Protein AF-A0A9E2R0W0-F1 (afdb_monomer)

Mean predicted aligned error: 11.31 Å

Structure (mmCIF, N/CA/C/O backbone):
data_AF-A0A9E2R0W0-F1
#
_entry.id   AF-A0A9E2R0W0-F1
#
loop_
_atom_site.group_PDB
_atom_site.id
_atom_site.type_symbol
_atom_site.label_atom_id
_atom_site.label_alt_id
_atom_site.label_comp_id
_atom_site.label_asym_id
_atom_site.label_entity_id
_atom_site.label_seq_id
_atom_site.pdbx_PDB_ins_code
_atom_site.Cartn_x
_atom_site.Cartn_y
_atom_site.Cartn_z
_atom_site.occupancy
_atom_site.B_iso_or_equiv
_atom_site.auth_seq_id
_atom_site.auth_comp_id
_atom_site.auth_asym_id
_atom_site.auth_atom_id
_atom_site.pdbx_PDB_model_num
ATOM 1 N N . MET A 1 1 ? 21.065 -6.157 -29.308 1.00 47.78 1 MET A N 1
ATOM 2 C CA . MET A 1 1 ? 19.873 -5.948 -28.459 1.00 47.78 1 MET A CA 1
ATOM 3 C C . MET A 1 1 ? 20.253 -4.924 -27.395 1.00 47.78 1 MET A C 1
ATOM 5 O O . MET A 1 1 ? 21.066 -5.242 -26.538 1.00 47.78 1 MET A O 1
ATOM 9 N N . SER A 1 2 ? 19.808 -3.672 -27.525 1.00 53.72 2 SER A N 1
ATOM 10 C CA . SER A 1 2 ? 20.104 -2.623 -26.535 1.00 53.72 2 SER A CA 1
ATOM 11 C C . SER A 1 2 ? 18.995 -2.603 -25.477 1.00 53.72 2 SER A C 1
ATOM 13 O O . SER A 1 2 ? 17.822 -2.572 -25.839 1.00 53.72 2 SER A O 1
ATOM 15 N N . LEU A 1 3 ? 19.345 -2.648 -24.186 1.00 61.50 3 LEU A N 1
ATOM 16 C CA . LEU A 1 3 ? 18.407 -2.589 -23.048 1.00 61.50 3 LEU A CA 1
ATOM 17 C C . LEU A 1 3 ? 18.146 -1.138 -22.611 1.00 61.50 3 LEU A C 1
ATOM 19 O O . LEU A 1 3 ? 18.129 -0.835 -21.420 1.00 61.50 3 LEU A O 1
ATOM 23 N N . THR A 1 4 ? 17.993 -0.236 -23.578 1.00 67.31 4 THR A N 1
ATOM 24 C CA . THR A 1 4 ? 17.781 1.191 -23.330 1.00 67.31 4 THR A CA 1
ATOM 25 C C . THR A 1 4 ? 16.424 1.607 -23.860 1.00 67.31 4 THR A C 1
ATOM 27 O O . THR A 1 4 ? 16.156 1.501 -25.058 1.00 67.31 4 THR A O 1
ATOM 30 N N . ALA A 1 5 ? 15.572 2.091 -22.958 1.00 69.31 5 ALA A N 1
ATOM 31 C CA . ALA A 1 5 ? 14.296 2.675 -23.329 1.00 69.31 5 ALA A CA 1
ATOM 32 C C . ALA A 1 5 ? 14.483 3.966 -24.143 1.00 69.31 5 ALA A C 1
ATOM 34 O O . ALA A 1 5 ? 15.260 4.842 -23.760 1.00 69.31 5 ALA A O 1
ATOM 35 N N . ARG A 1 6 ? 13.753 4.098 -25.261 1.00 69.44 6 ARG A N 1
ATOM 36 C CA . ARG A 1 6 ? 13.796 5.305 -26.107 1.00 69.44 6 ARG A CA 1
ATOM 37 C C . ARG A 1 6 ? 13.129 6.504 -25.404 1.00 69.44 6 ARG A C 1
ATOM 39 O O . ARG A 1 6 ? 12.151 6.303 -24.679 1.00 69.44 6 ARG A O 1
ATOM 46 N N . PRO A 1 7 ? 13.561 7.753 -25.671 1.00 70.25 7 PRO A N 1
ATOM 47 C CA . PRO A 1 7 ? 13.001 8.949 -25.028 1.00 70.25 7 PRO A CA 1
ATOM 48 C C . PRO A 1 7 ? 11.474 9.092 -25.158 1.00 70.25 7 PRO A C 1
ATOM 50 O O . PRO A 1 7 ? 10.799 9.399 -24.176 1.00 70.25 7 PRO A O 1
ATOM 53 N N . GLY A 1 8 ? 10.906 8.792 -26.335 1.00 72.50 8 GLY A N 1
ATOM 54 C CA . GLY A 1 8 ? 9.453 8.837 -26.560 1.00 72.50 8 GLY A CA 1
ATOM 55 C C . GLY A 1 8 ? 8.661 7.849 -25.691 1.00 72.50 8 GLY A C 1
ATOM 56 O O . GLY A 1 8 ? 7.614 8.203 -25.149 1.00 72.50 8 GLY A O 1
ATOM 57 N N . PHE A 1 9 ? 9.205 6.648 -25.461 1.00 77.12 9 PHE A N 1
ATOM 58 C CA . PHE A 1 9 ? 8.601 5.654 -24.569 1.00 77.12 9 PHE A CA 1
ATOM 59 C C . PHE A 1 9 ? 8.616 6.125 -23.110 1.00 77.12 9 PHE A C 1
ATOM 61 O O . PHE A 1 9 ? 7.620 5.988 -22.407 1.00 77.12 9 PHE A O 1
ATOM 68 N N . LEU A 1 10 ? 9.713 6.737 -22.655 1.00 78.12 10 LEU A N 1
ATOM 69 C CA . LEU A 1 10 ? 9.816 7.259 -21.288 1.00 78.12 10 LEU A CA 1
ATOM 70 C C . LEU A 1 10 ? 8.829 8.399 -21.027 1.00 78.12 10 LEU A C 1
ATOM 72 O O . LEU A 1 10 ? 8.217 8.445 -19.961 1.00 78.12 10 LEU A O 1
ATOM 76 N N . LYS A 1 11 ? 8.624 9.282 -22.011 1.00 81.12 11 LYS A N 1
ATOM 77 C CA . LYS A 1 11 ? 7.601 10.332 -21.938 1.00 81.12 11 LYS A CA 1
ATOM 78 C C . LYS A 1 11 ? 6.198 9.734 -21.815 1.00 81.12 11 LYS A C 1
ATOM 80 O O . LYS A 1 11 ? 5.427 10.162 -20.964 1.00 81.12 11 LYS A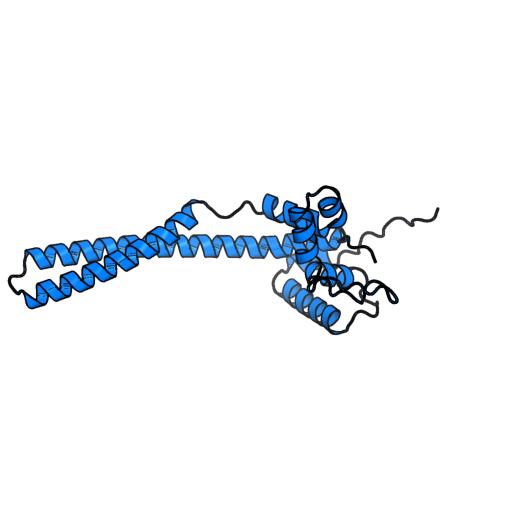 O 1
ATOM 85 N N . LEU A 1 12 ? 5.886 8.713 -22.613 1.00 79.25 12 LEU A N 1
ATOM 86 C CA . LEU A 1 12 ? 4.603 8.014 -22.541 1.00 79.25 12 LEU A CA 1
ATOM 87 C C . LEU A 1 12 ? 4.393 7.328 -21.178 1.00 79.25 12 LEU A C 1
ATOM 89 O O . LEU A 1 12 ? 3.335 7.478 -20.569 1.00 79.25 12 LEU A O 1
ATOM 93 N N . VAL A 1 13 ? 5.410 6.623 -20.671 1.00 82.25 13 VAL A N 1
ATOM 94 C CA . VAL A 1 13 ? 5.383 5.993 -19.342 1.00 82.25 13 VAL A CA 1
ATOM 95 C C . VAL A 1 13 ? 5.161 7.034 -18.248 1.00 82.25 13 VAL A C 1
ATOM 97 O O . VAL A 1 13 ? 4.369 6.784 -17.343 1.00 82.25 13 VAL A O 1
ATOM 100 N N . ARG A 1 14 ? 5.799 8.207 -18.332 1.00 85.38 14 ARG A N 1
ATOM 101 C CA . ARG A 1 14 ? 5.612 9.303 -17.372 1.00 85.38 14 ARG A CA 1
ATOM 102 C C . ARG A 1 14 ? 4.168 9.786 -17.320 1.00 85.38 14 ARG A C 1
ATOM 104 O O . ARG A 1 14 ? 3.621 9.897 -16.232 1.00 85.38 14 ARG A O 1
ATOM 111 N N . GLU A 1 15 ? 3.547 10.040 -18.467 1.00 84.44 15 GLU A N 1
ATOM 112 C CA . GLU A 1 15 ? 2.165 10.537 -18.508 1.00 84.44 15 GLU A CA 1
ATOM 113 C C . GLU A 1 15 ? 1.170 9.482 -17.996 1.00 84.44 15 GLU A C 1
ATOM 115 O O . GLU A 1 15 ? 0.328 9.785 -17.153 1.00 84.44 15 GLU A O 1
ATOM 120 N N . ILE A 1 16 ? 1.319 8.217 -18.417 1.00 82.81 16 ILE A N 1
ATOM 121 C CA . ILE A 1 16 ? 0.463 7.116 -17.940 1.00 82.81 16 ILE A CA 1
ATOM 122 C C . ILE A 1 16 ? 0.619 6.922 -16.429 1.00 82.81 16 ILE A C 1
ATOM 124 O O . ILE A 1 16 ? -0.367 6.800 -15.699 1.00 82.81 16 ILE A O 1
ATOM 128 N N . THR A 1 17 ? 1.859 6.866 -15.941 1.00 83.06 17 THR A N 1
ATOM 129 C CA . THR A 1 17 ? 2.113 6.645 -14.514 1.00 83.06 17 THR A CA 1
ATOM 130 C C . THR A 1 17 ? 1.742 7.859 -13.672 1.00 83.06 17 THR A C 1
ATOM 132 O O . THR A 1 17 ? 1.290 7.658 -12.551 1.00 83.06 17 THR A O 1
ATOM 135 N N . GLY A 1 18 ? 1.841 9.080 -14.205 1.00 87.75 18 GLY A N 1
ATOM 136 C CA . GLY A 1 18 ? 1.389 10.310 -13.553 1.00 87.75 18 GLY A CA 1
ATOM 137 C C . GLY A 1 18 ? -0.113 10.301 -13.290 1.00 87.75 18 GLY A C 1
ATOM 138 O O . GLY A 1 18 ? -0.535 10.437 -12.144 1.00 87.75 18 GLY A O 1
ATOM 139 N N . ASP A 1 19 ? -0.922 10.026 -14.313 1.00 84.81 19 ASP A N 1
ATOM 140 C CA . ASP A 1 19 ? -2.381 9.965 -14.156 1.00 84.81 19 ASP A CA 1
ATOM 141 C C . ASP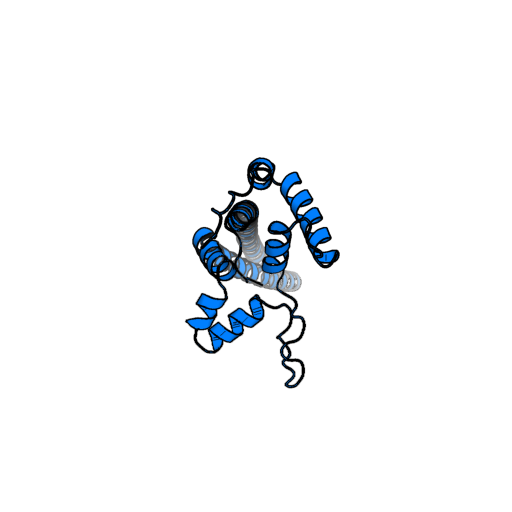 A 1 19 ? -2.808 8.848 -13.179 1.00 84.81 19 ASP A C 1
ATOM 143 O O . ASP A 1 19 ? -3.696 9.033 -12.334 1.00 84.81 19 ASP A O 1
ATOM 147 N N . LEU A 1 20 ? -2.155 7.680 -13.256 1.00 85.88 20 LEU A N 1
ATOM 148 C CA . LEU A 1 20 ? -2.372 6.577 -12.313 1.00 85.88 20 LEU A CA 1
ATOM 149 C C . LEU A 1 20 ? -1.957 6.954 -10.888 1.00 85.88 20 LEU A C 1
ATOM 151 O O . LEU A 1 20 ? -2.655 6.597 -9.936 1.00 85.88 20 LEU A O 1
ATOM 155 N N . TRP A 1 21 ? -0.845 7.672 -10.740 1.00 87.88 21 TRP A N 1
ATOM 156 C CA . TRP A 1 21 ? -0.342 8.135 -9.456 1.00 87.88 21 TRP A CA 1
ATOM 157 C C . TRP A 1 21 ? -1.308 9.112 -8.802 1.00 87.88 21 TRP A C 1
ATOM 159 O O . TRP A 1 21 ? -1.672 8.927 -7.645 1.00 87.88 21 TRP A O 1
ATOM 169 N N . GLU A 1 22 ? -1.803 10.104 -9.540 1.00 89.06 22 GLU A N 1
ATOM 170 C CA . GLU A 1 22 ? -2.794 11.041 -9.016 1.00 89.06 22 GLU A CA 1
ATOM 171 C C . GLU A 1 22 ? -4.068 10.330 -8.554 1.00 89.06 22 GLU A C 1
ATOM 173 O O . GLU A 1 22 ? -4.617 10.645 -7.494 1.00 89.06 22 GLU A O 1
ATOM 178 N N . ARG A 1 23 ? -4.549 9.347 -9.328 1.00 87.56 23 ARG A N 1
ATOM 179 C CA . ARG A 1 23 ? -5.689 8.524 -8.910 1.00 87.56 23 ARG A CA 1
ATOM 180 C C . ARG A 1 23 ? -5.370 7.770 -7.623 1.00 87.56 23 ARG A C 1
ATOM 182 O O . ARG A 1 23 ? -6.187 7.781 -6.705 1.00 87.56 23 ARG A O 1
ATOM 189 N N . ARG A 1 24 ? -4.177 7.183 -7.533 1.00 87.12 24 ARG A N 1
ATOM 190 C CA . ARG A 1 24 ? -3.726 6.451 -6.350 1.00 87.12 24 ARG A CA 1
ATOM 191 C C . ARG A 1 24 ? -3.621 7.347 -5.116 1.00 87.12 24 ARG A C 1
ATOM 193 O O . ARG A 1 24 ? -4.017 6.916 -4.040 1.00 87.12 24 ARG A O 1
ATOM 200 N N . VAL A 1 25 ? -3.144 8.582 -5.264 1.00 90.06 25 VAL A N 1
ATOM 201 C CA . VAL A 1 25 ? -3.104 9.579 -4.181 1.00 90.06 25 VAL A CA 1
ATOM 202 C C . VAL A 1 25 ? -4.518 9.941 -3.729 1.00 90.06 25 VAL A C 1
ATOM 204 O O . VAL A 1 25 ? -4.794 9.947 -2.535 1.00 90.06 25 VAL A O 1
ATOM 207 N N . ARG A 1 26 ? -5.458 10.149 -4.661 1.00 90.50 26 ARG A N 1
ATOM 208 C CA . ARG A 1 26 ? -6.865 10.401 -4.299 1.00 90.50 26 ARG A CA 1
ATOM 209 C C . ARG A 1 26 ? -7.486 9.236 -3.530 1.00 90.50 26 ARG A C 1
ATOM 211 O O . ARG A 1 26 ? -8.191 9.472 -2.552 1.00 90.50 26 ARG A O 1
ATOM 218 N N . GLU A 1 27 ? -7.241 8.002 -3.963 1.00 89.94 27 GLU A N 1
ATOM 219 C CA . GLU A 1 27 ? -7.685 6.794 -3.253 1.00 89.94 27 GLU A CA 1
ATOM 220 C C . GLU A 1 27 ? -7.056 6.707 -1.857 1.00 89.94 27 GLU A C 1
ATOM 222 O O . GLU A 1 27 ? -7.761 6.449 -0.886 1.00 89.94 27 GLU A O 1
ATOM 227 N N . TRP A 1 28 ? -5.755 6.989 -1.746 1.00 89.25 28 TRP A N 1
ATOM 228 C CA . TRP A 1 28 ? -5.024 7.018 -0.479 1.00 89.25 28 TRP A CA 1
ATOM 229 C C . TRP A 1 28 ? -5.614 8.034 0.506 1.00 89.25 28 TRP A C 1
ATOM 231 O O . TRP A 1 28 ? -5.833 7.711 1.672 1.00 89.25 28 TRP A O 1
ATOM 241 N N . ASP A 1 29 ? -5.934 9.241 0.039 1.00 90.25 29 ASP A N 1
ATOM 242 C CA . ASP A 1 29 ? -6.548 10.288 0.861 1.00 90.25 29 ASP A CA 1
ATOM 243 C C . ASP A 1 29 ? -7.991 9.951 1.259 1.00 90.25 29 ASP A C 1
ATOM 245 O O . ASP A 1 29 ? -8.472 10.346 2.325 1.00 90.25 29 ASP A O 1
ATOM 249 N N . GLN A 1 30 ? -8.734 9.260 0.391 1.00 92.50 30 GLN A N 1
ATOM 250 C CA . GLN A 1 30 ? -10.079 8.779 0.711 1.00 92.50 30 GLN A CA 1
ATOM 251 C C . GLN A 1 30 ? -10.036 7.670 1.763 1.00 92.50 30 GLN A C 1
ATOM 253 O O . GLN A 1 30 ? -10.801 7.721 2.725 1.00 92.50 30 GLN A O 1
ATOM 258 N N . GLU A 1 31 ? -9.121 6.712 1.616 1.00 92.56 31 GLU A N 1
ATOM 259 C CA . GLU A 1 31 ? -8.900 5.644 2.586 1.00 92.56 31 GLU A CA 1
ATOM 260 C C . GLU A 1 31 ? -8.490 6.219 3.947 1.00 92.56 31 GLU A C 1
ATOM 262 O O . GLU A 1 31 ? -9.118 5.895 4.954 1.00 92.56 31 GLU A O 1
ATOM 267 N N . GLY A 1 32 ? -7.532 7.153 3.979 1.00 93.19 32 GLY A N 1
ATOM 268 C CA . GLY A 1 32 ? -7.110 7.827 5.208 1.00 93.19 32 GLY A CA 1
ATOM 269 C C . GLY A 1 32 ? -8.271 8.517 5.935 1.00 93.19 32 GLY A C 1
ATOM 270 O O . GLY A 1 32 ? -8.475 8.293 7.129 1.00 93.19 32 GLY A O 1
ATOM 271 N N . ARG A 1 33 ? -9.102 9.279 5.208 1.00 94.00 33 ARG A N 1
ATOM 272 C CA . ARG A 1 33 ? -10.307 9.917 5.772 1.00 94.00 33 ARG A CA 1
ATOM 273 C C . ARG A 1 33 ? -11.330 8.904 6.283 1.00 94.00 33 ARG A C 1
ATOM 275 O O . ARG A 1 33 ? -11.943 9.123 7.326 1.00 94.00 33 ARG A O 1
ATOM 282 N N . ALA A 1 34 ? -11.522 7.795 5.573 1.00 93.88 34 ALA A N 1
ATOM 283 C CA . ALA A 1 34 ? -12.424 6.736 6.015 1.00 93.88 34 ALA A CA 1
ATOM 284 C C . ALA A 1 34 ? -11.941 6.099 7.329 1.00 93.88 34 ALA A C 1
ATOM 286 O O . ALA A 1 34 ? -12.749 5.883 8.233 1.00 93.88 34 ALA A O 1
ATOM 287 N N . GLN A 1 35 ? -10.633 5.859 7.470 1.00 95.06 35 GLN A N 1
ATOM 288 C CA . GLN A 1 35 ? -10.050 5.347 8.713 1.00 95.06 35 GLN A CA 1
ATOM 289 C C . GLN A 1 35 ? -10.189 6.348 9.866 1.00 95.06 35 GLN A C 1
ATOM 291 O O . GLN A 1 35 ? -10.548 5.954 10.972 1.00 95.06 35 GLN A O 1
ATOM 296 N N . GLU A 1 36 ? -9.975 7.644 9.622 1.00 95.50 36 GLU A N 1
ATOM 297 C CA . GLU A 1 36 ? -10.171 8.689 10.636 1.00 95.50 36 GLU A CA 1
ATOM 298 C C . GLU A 1 36 ? -11.617 8.718 11.161 1.00 95.50 36 GLU A C 1
ATOM 300 O O . GLU A 1 36 ? -11.846 8.738 12.375 1.00 95.50 36 GLU A O 1
ATOM 305 N N . LEU A 1 37 ? -12.601 8.633 10.258 1.00 96.00 37 LEU A N 1
ATOM 306 C CA . LEU A 1 37 ? -14.014 8.530 10.627 1.00 96.00 37 LEU A CA 1
ATOM 307 C C . LEU A 1 37 ? -14.305 7.264 11.442 1.00 96.00 37 LEU A C 1
ATOM 309 O O . LEU A 1 37 ? -15.016 7.345 12.443 1.00 96.00 37 LEU A O 1
ATOM 313 N N . GLN A 1 38 ? -13.737 6.115 11.061 1.00 94.81 38 GLN A N 1
ATOM 314 C CA . GLN A 1 38 ? -13.895 4.863 11.811 1.00 94.81 38 GLN A CA 1
ATOM 315 C C . GLN A 1 38 ? -13.312 4.954 13.224 1.00 94.81 38 GLN A C 1
ATOM 317 O O . GLN A 1 38 ? -13.962 4.536 14.182 1.00 94.81 38 GLN A O 1
ATOM 322 N N . VAL A 1 39 ? -12.117 5.533 13.376 1.00 96.62 39 VAL A N 1
ATOM 323 C CA . VAL A 1 39 ? -11.480 5.735 14.687 1.00 96.62 39 VAL A CA 1
ATOM 324 C C . VAL A 1 39 ? -12.353 6.608 15.583 1.00 96.62 39 VAL A C 1
ATOM 326 O O . VAL A 1 39 ? -12.572 6.273 16.753 1.00 96.62 39 VAL A O 1
ATOM 329 N N . ARG A 1 40 ? -12.884 7.707 15.034 1.00 97.19 40 ARG A N 1
ATOM 330 C CA . ARG A 1 40 ? -13.769 8.614 15.766 1.00 97.19 40 ARG A CA 1
ATOM 331 C C . ARG A 1 40 ? -15.076 7.931 16.169 1.00 97.19 40 ARG A C 1
ATOM 333 O O . ARG A 1 40 ? -15.425 7.973 17.347 1.00 97.19 40 ARG A O 1
ATOM 340 N N . ALA A 1 41 ? -15.758 7.282 15.226 1.00 96.44 41 ALA A N 1
ATOM 341 C CA . ALA A 1 41 ? -17.027 6.600 15.472 1.00 96.44 41 ALA A CA 1
ATOM 342 C C . ALA A 1 41 ? -16.884 5.510 16.546 1.00 96.44 41 ALA A C 1
ATOM 344 O O . ALA A 1 41 ? -17.636 5.502 17.519 1.00 96.44 41 ALA A O 1
ATOM 345 N N . ALA A 1 42 ? -15.848 4.669 16.447 1.00 95.56 42 ALA A N 1
ATOM 346 C CA . ALA A 1 42 ? -15.560 3.657 17.460 1.00 95.56 42 ALA A CA 1
ATOM 347 C C . ALA A 1 42 ? -15.277 4.284 18.838 1.00 95.56 42 ALA A C 1
ATOM 349 O O . ALA A 1 42 ? -15.691 3.753 19.865 1.00 95.56 42 ALA A O 1
ATOM 350 N N . GLY A 1 43 ? -14.590 5.432 18.890 1.00 96.25 43 GLY A N 1
ATOM 351 C CA . GLY A 1 43 ? -14.350 6.164 20.137 1.00 96.25 43 GLY A CA 1
ATOM 352 C C . GLY A 1 43 ? -15.629 6.708 20.789 1.00 96.25 43 GLY A C 1
ATOM 353 O O . GLY A 1 43 ? -15.785 6.621 22.014 1.00 96.25 43 GLY A O 1
ATOM 354 N N . GLU A 1 44 ? -16.546 7.244 19.984 1.00 97.50 44 GLU A N 1
ATOM 355 C CA . GLU A 1 44 ? -17.858 7.727 20.431 1.00 97.50 44 GLU A CA 1
ATOM 356 C C . GLU A 1 44 ? -18.722 6.566 20.958 1.00 97.50 44 GLU A C 1
ATOM 358 O O . GLU A 1 44 ? -19.291 6.665 22.050 1.00 97.50 44 GLU A O 1
ATOM 363 N N . GLU A 1 45 ? -18.738 5.434 20.252 1.00 96.25 45 GLU A N 1
ATOM 364 C CA . GLU A 1 45 ? -19.492 4.232 20.622 1.00 96.25 45 GLU A CA 1
ATOM 365 C C . GLU A 1 45 ? -18.959 3.569 21.899 1.00 96.25 45 GLU A C 1
ATOM 367 O O . GLU A 1 45 ? -19.724 3.321 22.835 1.00 96.25 45 GLU A O 1
ATOM 372 N N . ILE A 1 46 ? -17.635 3.401 22.018 1.00 96.19 46 ILE A N 1
ATOM 373 C CA . ILE A 1 46 ? -16.990 2.931 23.256 1.00 96.19 46 ILE A CA 1
ATOM 374 C C . ILE A 1 46 ? -17.389 3.826 24.435 1.00 96.19 46 ILE A C 1
ATOM 376 O O . ILE A 1 46 ? -17.732 3.332 25.510 1.00 96.19 46 ILE A O 1
ATOM 380 N N . SER A 1 47 ? -17.367 5.149 24.250 1.00 95.62 47 SER A N 1
ATOM 381 C CA . SER A 1 47 ? -17.736 6.101 25.304 1.00 95.62 47 SER A CA 1
ATOM 382 C C . SER A 1 47 ? -19.208 5.974 25.710 1.00 95.62 47 SER A C 1
ATOM 384 O O . SER A 1 47 ? -19.541 6.139 26.888 1.00 95.62 47 SER A O 1
ATOM 386 N N . ALA A 1 48 ? -20.097 5.682 24.759 1.00 95.31 48 ALA A N 1
ATOM 387 C CA . ALA A 1 48 ? -21.513 5.455 25.022 1.00 95.31 48 ALA A CA 1
ATOM 388 C C . ALA A 1 48 ? -21.752 4.147 25.795 1.00 95.31 48 ALA A C 1
ATOM 390 O O . ALA A 1 48 ? -22.475 4.165 26.795 1.00 95.31 48 ALA A O 1
ATOM 391 N N . LEU A 1 49 ? -21.112 3.045 25.390 1.00 93.94 49 LEU A N 1
ATOM 392 C CA . LEU A 1 49 ? -21.221 1.747 26.065 1.00 93.94 49 LEU A CA 1
ATOM 393 C C . LEU A 1 49 ? -20.674 1.803 27.495 1.00 93.94 49 LEU A C 1
ATOM 395 O O . LEU A 1 49 ? -21.357 1.388 28.427 1.00 93.94 49 LEU A O 1
ATOM 399 N N . VAL A 1 50 ? -19.512 2.429 27.711 1.00 93.81 50 VAL A N 1
ATOM 400 C CA . VAL A 1 50 ? -18.937 2.609 29.060 1.00 93.81 50 VAL A CA 1
ATOM 401 C C . VAL A 1 50 ? -19.884 3.389 29.982 1.00 93.81 50 VAL A C 1
ATOM 403 O O . VAL A 1 50 ? -20.068 3.021 31.143 1.00 93.81 50 VAL A O 1
ATOM 406 N N . LYS A 1 51 ? -20.555 4.434 29.474 1.00 93.62 51 LYS A N 1
ATOM 407 C CA . LYS A 1 51 ? -21.572 5.174 30.244 1.00 93.62 51 LYS A CA 1
ATOM 408 C C . LYS A 1 51 ? -22.802 4.323 30.582 1.00 93.62 51 LYS A C 1
ATOM 410 O O . LYS A 1 51 ? -23.433 4.587 31.602 1.00 93.62 51 LYS A O 1
ATOM 415 N N . ARG A 1 52 ? -23.178 3.359 29.732 1.00 91.62 52 ARG A N 1
ATOM 416 C CA . ARG A 1 52 ? -24.310 2.441 29.969 1.00 91.62 52 ARG A CA 1
ATOM 417 C C . ARG A 1 52 ? -23.963 1.355 30.982 1.00 91.62 52 ARG A C 1
ATOM 419 O O . ARG A 1 52 ? -24.795 1.076 31.842 1.00 91.62 52 ARG A O 1
ATOM 426 N N . ILE A 1 53 ? -22.739 0.824 30.928 1.00 91.50 53 ILE A N 1
ATOM 427 C CA . ILE A 1 53 ? -22.207 -0.131 31.911 1.00 91.50 53 ILE A CA 1
ATOM 428 C C . ILE A 1 53 ? -22.309 0.461 33.321 1.00 91.50 53 ILE A C 1
ATOM 430 O O . ILE A 1 53 ? -22.927 -0.137 34.190 1.00 91.50 53 ILE A O 1
ATOM 434 N N . GLY A 1 54 ? -21.825 1.691 33.531 1.00 87.06 54 GLY A N 1
ATOM 435 C CA . GLY A 1 54 ? -21.875 2.342 34.850 1.00 87.06 54 GLY A CA 1
ATOM 436 C C . GLY A 1 54 ? -23.279 2.685 35.377 1.00 87.06 54 GLY A C 1
ATOM 437 O O . GLY A 1 54 ? -23.403 3.125 36.516 1.00 87.06 54 GLY A O 1
ATOM 438 N N . LYS A 1 55 ? -24.333 2.528 34.563 1.00 90.31 55 LYS A N 1
ATOM 439 C CA . LYS A 1 55 ? -25.737 2.800 34.929 1.00 90.31 55 LYS A CA 1
ATOM 440 C C . LYS A 1 55 ? -26.591 1.534 35.042 1.00 90.31 55 LYS A C 1
ATOM 442 O O . LYS A 1 55 ? -27.745 1.630 35.449 1.00 90.31 55 LYS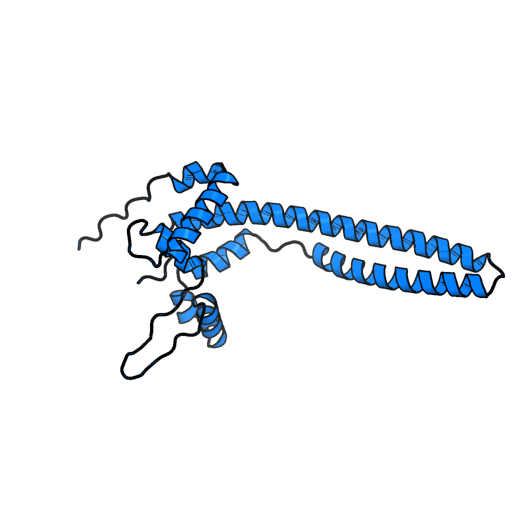 A O 1
ATOM 447 N N . THR A 1 56 ? -26.055 0.385 34.643 1.00 87.19 56 THR A N 1
ATOM 448 C CA . THR A 1 56 ? -26.769 -0.894 34.591 1.00 87.19 56 THR A CA 1
ATOM 449 C C . THR A 1 56 ? -26.383 -1.740 35.799 1.00 87.19 56 THR A C 1
ATOM 451 O O . THR A 1 56 ? -25.207 -1.843 36.123 1.00 87.19 56 THR A O 1
ATOM 454 N N . GLY A 1 57 ? -27.373 -2.333 36.471 1.00 83.38 57 GLY A N 1
ATOM 455 C CA . GLY A 1 57 ? -27.156 -3.279 37.577 1.00 83.38 57 GLY A CA 1
ATOM 456 C C . GLY A 1 57 ? -27.227 -4.752 37.163 1.00 83.38 57 GLY A C 1
ATOM 457 O O . GLY A 1 57 ? -27.098 -5.626 38.010 1.00 83.38 57 GLY A O 1
ATOM 458 N N . ASP A 1 58 ? -27.475 -5.021 35.881 1.00 92.19 58 ASP A N 1
ATOM 459 C CA . ASP A 1 58 ? -27.549 -6.363 35.306 1.00 92.19 58 ASP A CA 1
ATOM 460 C C . ASP A 1 58 ? -26.150 -6.836 34.883 1.00 92.19 58 ASP A C 1
ATOM 462 O O . ASP A 1 58 ? -25.550 -6.296 33.949 1.00 92.19 58 ASP A O 1
ATOM 466 N N . GLU A 1 59 ? -25.624 -7.838 35.588 1.00 90.00 59 GLU A N 1
ATOM 467 C CA . GLU A 1 59 ? -24.286 -8.381 35.349 1.00 90.00 59 GLU A CA 1
ATOM 468 C C . GLU A 1 59 ? -24.134 -9.066 33.983 1.00 90.00 59 GLU A C 1
ATOM 470 O O . GLU A 1 59 ? -23.026 -9.095 33.442 1.00 90.00 59 GLU A O 1
ATOM 475 N N . GLU A 1 60 ? -25.205 -9.617 33.408 1.00 90.94 60 GLU A N 1
ATOM 476 C CA . GLU A 1 60 ? -25.151 -10.286 32.105 1.00 90.94 60 GLU A CA 1
ATOM 477 C C . GLU A 1 60 ? -24.998 -9.251 30.986 1.00 90.94 60 GLU A C 1
ATOM 479 O O . GLU A 1 60 ? -24.075 -9.343 30.171 1.00 90.94 60 GLU A O 1
ATOM 484 N N . LEU A 1 61 ? -25.811 -8.190 31.027 1.00 90.06 61 LEU A N 1
ATOM 485 C CA . LEU A 1 61 ? -25.705 -7.060 30.099 1.00 90.06 61 LEU A CA 1
ATOM 486 C C . LEU A 1 61 ? -24.361 -6.333 30.213 1.00 90.06 61 LEU A C 1
ATOM 488 O O . LEU A 1 61 ? -23.795 -5.914 29.203 1.00 90.06 61 LEU A O 1
ATOM 492 N N . VAL A 1 62 ? -23.821 -6.196 31.428 1.00 92.00 62 VAL A N 1
ATOM 493 C CA . VAL A 1 62 ? -22.483 -5.621 31.633 1.00 92.00 62 VAL A CA 1
ATOM 494 C C . VAL A 1 62 ? -21.422 -6.433 30.889 1.00 92.00 62 VAL A C 1
ATOM 496 O O . VAL A 1 62 ? -20.627 -5.847 30.154 1.00 92.00 62 VAL A O 1
ATOM 499 N N . ARG A 1 63 ? -21.437 -7.767 31.002 1.00 92.56 63 ARG A N 1
ATOM 500 C CA . ARG A 1 63 ? -20.475 -8.638 30.302 1.00 92.56 63 ARG A CA 1
ATOM 501 C C . ARG A 1 63 ? -20.601 -8.546 28.784 1.00 92.56 63 ARG A C 1
ATOM 503 O O . ARG A 1 63 ? -19.585 -8.566 28.085 1.00 92.56 63 ARG A O 1
ATOM 510 N N . GLU A 1 64 ? -21.822 -8.441 28.260 1.00 93.38 64 GLU A N 1
ATOM 511 C CA . GLU A 1 64 ? -22.037 -8.262 26.821 1.00 93.38 64 GLU A CA 1
ATOM 512 C C . GLU A 1 64 ? -21.456 -6.938 26.318 1.00 93.38 64 GLU A C 1
ATOM 514 O O . GLU A 1 64 ? -20.703 -6.932 25.339 1.00 93.38 64 GLU A O 1
ATOM 519 N N . TYR A 1 65 ? -21.720 -5.834 27.020 1.00 92.56 65 TYR A N 1
ATOM 520 C CA . TYR A 1 65 ? -21.154 -4.533 26.667 1.00 92.56 65 TYR A CA 1
ATOM 521 C C . TYR A 1 65 ? -19.629 -4.502 26.798 1.00 92.56 65 TYR A C 1
ATOM 523 O O . TYR A 1 65 ? -18.952 -3.890 25.973 1.00 92.56 65 TYR A O 1
ATOM 531 N N . GLU A 1 66 ? -19.053 -5.166 27.801 1.00 93.25 66 GLU A N 1
ATOM 532 C CA . GLU A 1 66 ? -17.597 -5.288 27.934 1.00 93.25 66 GLU A CA 1
ATOM 533 C C . GLU A 1 66 ? -16.968 -6.030 26.748 1.00 93.25 66 GLU A C 1
ATOM 535 O O . GLU A 1 66 ? -15.917 -5.612 26.243 1.00 93.25 66 GLU A O 1
ATOM 540 N N . ARG A 1 67 ? -17.616 -7.102 26.269 1.00 95.44 67 ARG A N 1
ATOM 541 C CA . ARG A 1 67 ? -17.193 -7.829 25.064 1.00 95.44 67 ARG A CA 1
ATOM 542 C C . ARG A 1 67 ? -17.211 -6.910 23.843 1.00 95.44 67 ARG A C 1
ATOM 544 O O . ARG A 1 67 ? -16.206 -6.828 23.139 1.00 95.44 67 ARG A O 1
ATOM 551 N N . GLU A 1 68 ? -18.301 -6.183 23.631 1.00 94.88 68 GLU A N 1
ATOM 552 C CA . GLU A 1 68 ? -18.451 -5.261 22.500 1.00 94.88 68 GLU A CA 1
ATOM 553 C C . GLU A 1 68 ? -17.421 -4.118 22.547 1.00 94.88 68 GLU A C 1
ATOM 555 O O . GLU A 1 68 ? -16.741 -3.830 21.560 1.00 94.88 68 GLU A O 1
ATOM 560 N N . VAL A 1 69 ? -17.187 -3.532 23.727 1.00 96.06 69 VAL A N 1
ATOM 561 C CA . VAL A 1 69 ? -16.135 -2.523 23.931 1.00 96.06 69 VAL A CA 1
ATOM 562 C C . VAL A 1 69 ? -14.753 -3.079 23.583 1.00 96.06 69 VAL A C 1
ATOM 564 O O . VAL A 1 69 ? -13.935 -2.367 22.992 1.00 96.06 69 VAL A O 1
ATOM 567 N N . LYS A 1 70 ? -14.457 -4.333 23.939 1.00 96.69 70 LYS A N 1
ATOM 568 C CA . LYS A 1 70 ? -13.178 -4.972 23.603 1.00 96.69 70 LYS A CA 1
ATOM 569 C C . LYS A 1 70 ? -13.006 -5.123 22.089 1.00 96.69 70 LYS A C 1
ATOM 571 O O . LYS A 1 70 ? -11.923 -4.838 21.574 1.00 96.69 70 LYS A O 1
ATOM 576 N N . GLU A 1 71 ? -14.053 -5.532 21.382 1.00 96.69 71 GLU A N 1
ATOM 577 C CA . GLU A 1 71 ? -14.041 -5.674 19.922 1.00 96.69 71 GLU A CA 1
ATOM 578 C C . GLU A 1 71 ? -13.860 -4.324 19.219 1.00 96.69 71 GLU A C 1
ATOM 580 O O . GLU A 1 71 ? -12.978 -4.190 18.363 1.00 96.69 71 GLU A O 1
ATOM 585 N N . LEU A 1 72 ? -14.602 -3.298 19.646 1.00 96.19 72 LEU A N 1
ATOM 586 C CA . LEU A 1 72 ? -14.476 -1.936 19.125 1.00 96.19 72 LEU A CA 1
ATOM 587 C C . LEU A 1 72 ? -13.085 -1.347 19.375 1.00 96.19 72 LEU A C 1
ATOM 589 O O . LEU A 1 72 ? -12.523 -0.700 18.492 1.00 96.19 72 LEU A O 1
ATOM 593 N N . ARG A 1 73 ? -12.478 -1.602 20.543 1.00 96.56 73 ARG A N 1
ATOM 594 C CA . ARG A 1 73 ? -11.097 -1.176 20.832 1.00 96.56 73 ARG A CA 1
ATOM 595 C C . ARG A 1 73 ? -10.095 -1.828 19.884 1.00 96.56 73 ARG A C 1
ATOM 597 O O . ARG A 1 73 ? -9.242 -1.129 19.346 1.00 96.56 73 ARG A O 1
ATOM 604 N N . ALA A 1 74 ? -10.219 -3.131 19.638 1.00 96.56 74 ALA A N 1
ATOM 605 C CA . ALA A 1 74 ? -9.343 -3.838 18.707 1.00 96.56 74 ALA A CA 1
ATOM 606 C C . ALA A 1 74 ? -9.526 -3.355 17.256 1.00 96.56 74 ALA A C 1
ATOM 608 O O . ALA A 1 74 ? -8.552 -3.219 16.512 1.00 96.56 74 ALA A O 1
ATOM 609 N N . ALA A 1 75 ? -10.767 -3.078 16.841 1.00 94.56 75 ALA A N 1
ATOM 610 C CA . ALA A 1 75 ? -11.059 -2.499 15.532 1.00 94.56 75 ALA A CA 1
ATOM 611 C C . ALA A 1 75 ? -10.463 -1.092 15.389 1.00 94.56 75 ALA A C 1
ATOM 613 O O . ALA A 1 75 ? -9.771 -0.823 14.406 1.00 94.56 75 ALA A O 1
ATOM 614 N N . ARG A 1 76 ? -10.645 -0.238 16.401 1.00 96.12 76 ARG A N 1
ATOM 615 C CA . ARG A 1 76 ? -10.069 1.107 16.453 1.00 96.12 76 ARG A CA 1
ATOM 616 C C . ARG A 1 76 ? -8.544 1.079 16.373 1.00 96.12 76 ARG A C 1
ATOM 618 O O . ARG A 1 76 ? -7.976 1.816 15.581 1.00 96.12 76 ARG A O 1
ATOM 625 N N . GLU A 1 77 ? -7.881 0.204 17.124 1.00 96.69 77 GLU A N 1
ATOM 626 C CA . GLU A 1 77 ? -6.417 0.089 17.107 1.00 96.69 77 GLU A CA 1
ATOM 627 C C . GLU A 1 77 ? -5.888 -0.334 15.722 1.00 96.69 77 GLU A C 1
ATOM 629 O O . GLU A 1 77 ? -4.855 0.152 15.254 1.00 96.69 77 GLU A O 1
ATOM 634 N N . ARG A 1 78 ? -6.609 -1.222 15.019 1.00 96.19 78 ARG A N 1
ATOM 635 C CA . ARG A 1 78 ? -6.295 -1.567 13.621 1.00 96.19 78 ARG A CA 1
ATOM 636 C C . ARG A 1 78 ? -6.419 -0.349 12.705 1.00 96.19 78 ARG A C 1
ATOM 638 O O . ARG A 1 78 ? -5.500 -0.115 11.922 1.00 96.19 78 ARG A O 1
ATOM 645 N N . ALA A 1 79 ? -7.505 0.412 12.823 1.00 94.25 79 ALA A N 1
ATOM 646 C CA . ALA A 1 79 ? -7.732 1.614 12.025 1.00 94.25 79 ALA A CA 1
ATOM 647 C C . ALA A 1 79 ? -6.679 2.702 12.311 1.00 94.25 79 ALA A C 1
ATOM 649 O O . ALA A 1 79 ? -6.127 3.283 11.381 1.00 94.25 79 ALA A O 1
ATOM 650 N N . GLU A 1 80 ? -6.298 2.907 13.575 1.00 95.50 80 GLU A N 1
ATOM 651 C CA . GLU A 1 80 ? -5.233 3.841 13.975 1.00 95.50 80 GLU A CA 1
ATOM 652 C C . GLU A 1 80 ? -3.873 3.463 13.370 1.00 95.50 80 GLU A C 1
ATOM 654 O O . GLU A 1 80 ? -3.133 4.334 12.907 1.00 95.50 80 GLU A O 1
ATOM 659 N N . ARG A 1 81 ? -3.541 2.164 13.307 1.00 94.12 81 ARG A N 1
ATOM 660 C CA . ARG A 1 81 ? -2.314 1.700 12.636 1.00 94.12 81 ARG A CA 1
ATOM 661 C C . ARG A 1 81 ? -2.310 2.001 11.142 1.00 94.12 81 ARG A C 1
ATOM 663 O O . ARG A 1 81 ? -1.253 2.326 10.605 1.00 94.12 81 ARG A O 1
ATOM 670 N N . ILE A 1 82 ? -3.452 1.851 10.474 1.00 91.25 82 ILE A N 1
ATOM 671 C CA . ILE A 1 82 ? -3.580 2.181 9.052 1.00 91.25 82 ILE A CA 1
ATOM 672 C C . ILE A 1 82 ? -3.443 3.695 8.887 1.00 91.25 82 ILE A C 1
ATOM 674 O O . ILE A 1 82 ? -2.582 4.143 8.138 1.00 91.25 82 ILE A O 1
ATOM 678 N N . LEU A 1 83 ? -4.186 4.483 9.669 1.00 93.38 83 LEU A N 1
ATOM 679 C CA . LEU A 1 83 ? -4.144 5.945 9.639 1.00 93.38 83 LEU A CA 1
ATOM 680 C C . LEU A 1 83 ? -2.727 6.500 9.840 1.00 93.38 83 LEU A C 1
ATOM 682 O O . LEU A 1 83 ? -2.322 7.408 9.119 1.00 93.38 83 LEU A O 1
ATOM 686 N N . LYS A 1 84 ? -1.940 5.915 10.752 1.00 91.88 84 LYS A N 1
ATOM 687 C CA . LYS A 1 84 ? -0.537 6.303 10.958 1.00 91.88 84 LYS A CA 1
ATOM 688 C C . LYS A 1 84 ? 0.300 6.178 9.680 1.00 91.88 84 LYS A C 1
ATOM 690 O O . LYS A 1 84 ? 1.112 7.053 9.411 1.00 91.88 84 LYS A O 1
ATOM 695 N N . LYS A 1 85 ? 0.075 5.141 8.865 1.00 87.12 85 LYS A N 1
ATOM 696 C CA . LYS A 1 85 ? 0.748 5.004 7.562 1.00 87.12 85 LYS A CA 1
ATOM 697 C C . LYS A 1 85 ? 0.320 6.097 6.587 1.00 87.12 85 LYS A C 1
ATOM 699 O O . LYS A 1 85 ? 1.148 6.594 5.838 1.00 87.12 85 LYS A O 1
ATOM 704 N N . HIS A 1 86 ? -0.949 6.505 6.609 1.00 87.25 86 HIS A N 1
ATOM 705 C CA . HIS A 1 86 ? -1.425 7.594 5.752 1.00 87.25 86 HIS A CA 1
ATOM 706 C C . HIS A 1 86 ? -0.841 8.959 6.143 1.00 87.25 86 HIS A C 1
ATOM 708 O O . HIS A 1 86 ? -0.638 9.792 5.263 1.00 87.25 86 HIS A O 1
ATOM 714 N N . GLN A 1 87 ? -0.521 9.176 7.424 1.00 85.75 87 GLN A N 1
ATOM 715 C CA . GLN A 1 87 ? 0.090 10.418 7.921 1.00 85.75 87 GLN A CA 1
ATOM 716 C C . GLN A 1 87 ? 1.526 10.639 7.427 1.00 85.75 87 GLN A C 1
ATOM 718 O O . GLN A 1 87 ? 1.966 11.783 7.356 1.00 85.75 87 GLN A O 1
ATOM 723 N N . GLU A 1 88 ? 2.248 9.573 7.070 1.00 84.69 88 GLU A N 1
ATOM 724 C CA . GLU A 1 88 ? 3.595 9.667 6.484 1.00 84.69 88 GLU A CA 1
ATOM 725 C C . GLU A 1 88 ? 3.569 10.236 5.052 1.00 84.69 88 GLU A C 1
ATOM 727 O O . GLU A 1 88 ? 4.596 10.687 4.547 1.00 84.69 88 GLU A O 1
ATOM 732 N N . GLY A 1 89 ? 2.385 10.289 4.432 1.00 80.75 89 GLY A N 1
ATOM 733 C CA . GLY A 1 89 ? 2.173 10.796 3.082 1.00 80.75 89 GLY A CA 1
ATOM 734 C C . GLY A 1 89 ? 2.568 9.794 1.990 1.00 80.75 89 GLY A C 1
ATOM 735 O O . GLY A 1 89 ? 3.306 8.836 2.236 1.00 80.75 89 GLY A O 1
ATOM 736 N N . PRO A 1 90 ? 2.056 9.969 0.759 1.00 80.50 90 PRO A N 1
ATOM 737 C CA . PRO A 1 90 ? 2.520 9.182 -0.371 1.00 80.50 90 PRO A CA 1
ATOM 738 C C . PRO A 1 90 ? 3.976 9.552 -0.724 1.00 80.50 90 PRO A C 1
ATOM 740 O O . PRO A 1 90 ? 4.394 10.691 -0.503 1.00 80.50 90 PRO A O 1
ATOM 743 N N . PRO A 1 91 ? 4.752 8.624 -1.314 1.00 79.31 91 PRO A N 1
ATOM 744 C CA . PRO A 1 91 ? 6.092 8.919 -1.819 1.00 79.31 91 PRO A CA 1
ATOM 745 C C . PRO A 1 91 ? 6.102 10.095 -2.805 1.00 79.31 91 PRO A C 1
ATOM 747 O O . PRO A 1 91 ? 5.103 10.373 -3.467 1.00 79.31 91 PRO A O 1
ATOM 750 N N . ASN A 1 92 ? 7.245 10.757 -2.981 1.00 87.12 92 ASN A N 1
ATOM 751 C CA . ASN A 1 92 ? 7.368 11.743 -4.052 1.00 87.12 92 ASN A CA 1
ATOM 752 C C . ASN A 1 92 ? 7.330 11.035 -5.421 1.00 87.12 92 ASN A C 1
ATOM 754 O O . ASN A 1 92 ? 8.157 10.163 -5.695 1.00 87.12 92 ASN A O 1
ATOM 758 N N . PHE A 1 93 ? 6.369 11.413 -6.270 1.00 87.75 93 PHE A N 1
ATOM 759 C CA . PHE A 1 93 ? 6.198 10.821 -7.597 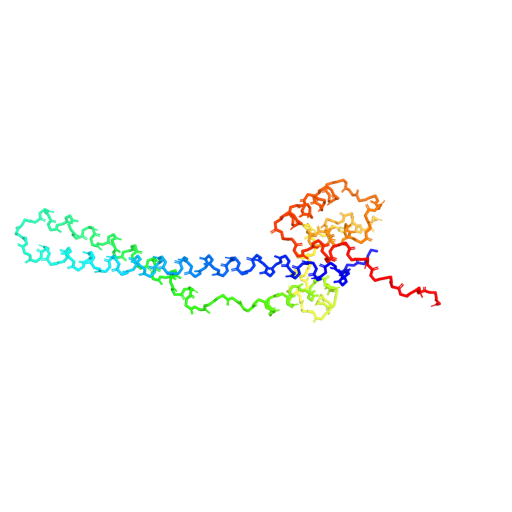1.00 87.75 93 PHE A CA 1
ATOM 760 C C . PHE A 1 93 ? 7.423 11.011 -8.487 1.00 87.75 93 PHE A C 1
ATOM 762 O O . PHE A 1 93 ? 7.870 10.048 -9.099 1.00 87.75 93 PHE A O 1
ATOM 769 N N . GLU A 1 94 ? 7.969 12.226 -8.551 1.00 86.25 94 GLU A N 1
ATOM 770 C CA . GLU A 1 94 ? 9.078 12.546 -9.450 1.00 86.25 94 GLU A CA 1
ATOM 771 C C . GLU A 1 94 ? 10.337 11.783 -9.027 1.00 86.25 94 GLU A C 1
ATOM 773 O O . GLU A 1 94 ? 10.986 11.163 -9.859 1.00 86.25 94 GLU A O 1
ATOM 778 N N . GLU A 1 95 ? 10.609 11.703 -7.723 1.00 86.50 95 GLU A N 1
ATOM 779 C CA . GLU A 1 95 ? 11.730 10.917 -7.199 1.00 86.50 95 GLU A CA 1
ATOM 780 C C . GLU A 1 95 ? 11.562 9.412 -7.478 1.00 86.50 95 GLU A C 1
ATOM 782 O O . GLU A 1 95 ? 12.509 8.720 -7.862 1.00 86.50 95 GLU A O 1
ATOM 787 N N . ALA A 1 96 ? 10.350 8.877 -7.301 1.00 85.88 96 ALA A N 1
ATOM 788 C CA . ALA A 1 96 ? 10.061 7.478 -7.599 1.00 85.88 96 ALA A CA 1
ATOM 789 C C . ALA A 1 96 ? 10.191 7.184 -9.103 1.00 85.88 96 ALA A C 1
ATOM 791 O O . ALA A 1 96 ? 10.785 6.171 -9.488 1.00 85.88 96 ALA A O 1
ATOM 792 N N . LEU A 1 97 ? 9.669 8.076 -9.946 1.00 86.75 97 LEU A N 1
ATOM 793 C CA . LEU A 1 97 ? 9.729 7.962 -11.395 1.00 86.75 97 LEU A CA 1
ATOM 794 C C . LEU A 1 97 ? 11.163 8.090 -11.904 1.00 86.75 97 LEU A C 1
ATOM 796 O O . LEU A 1 97 ? 11.548 7.316 -12.771 1.00 86.75 97 LEU A O 1
ATOM 800 N N . GLU A 1 98 ? 11.969 8.996 -11.357 1.00 85.75 98 GLU A N 1
ATOM 801 C CA . GLU A 1 98 ? 13.376 9.171 -11.724 1.00 85.75 98 GLU A CA 1
ATOM 802 C C . GLU A 1 98 ? 14.188 7.904 -11.426 1.00 85.75 98 GLU A C 1
ATOM 804 O O . GLU A 1 98 ? 14.933 7.413 -12.281 1.00 85.75 98 GLU A O 1
ATOM 809 N N . ARG A 1 99 ? 13.994 7.307 -10.242 1.00 81.88 99 ARG A N 1
ATOM 810 C CA . ARG A 1 99 ? 14.664 6.055 -9.854 1.00 81.88 99 ARG A CA 1
ATOM 811 C C . ARG A 1 99 ? 14.324 4.910 -10.808 1.00 81.88 99 ARG A C 1
ATOM 813 O O . ARG A 1 99 ? 15.214 4.183 -11.250 1.00 81.88 99 ARG A O 1
ATOM 820 N N . VAL A 1 100 ? 13.044 4.755 -11.147 1.00 83.19 100 VAL A N 1
ATOM 821 C CA . VAL A 1 100 ? 12.592 3.733 -12.104 1.00 83.19 100 VAL A CA 1
ATOM 822 C C . VAL A 1 100 ? 13.060 4.068 -13.522 1.00 83.19 100 VAL A C 1
ATOM 824 O O . VAL A 1 100 ? 13.548 3.192 -14.230 1.00 83.19 100 VAL A O 1
ATOM 827 N N . GLY A 1 101 ? 12.980 5.331 -13.930 1.00 82.12 101 GLY A N 1
ATOM 828 C CA . GLY A 1 101 ? 13.398 5.827 -15.238 1.00 82.12 101 GLY A CA 1
ATOM 829 C C . GLY A 1 101 ? 14.882 5.591 -15.496 1.00 82.12 101 GLY A C 1
ATOM 830 O O . GLY A 1 101 ? 15.239 5.116 -16.570 1.00 82.12 101 GLY A O 1
ATOM 831 N N . THR A 1 102 ? 15.733 5.805 -14.492 1.00 82.62 102 THR A N 1
ATOM 832 C CA . THR A 1 102 ? 17.172 5.507 -14.566 1.00 82.62 102 THR A CA 1
ATOM 833 C C . THR A 1 102 ? 17.416 4.018 -14.833 1.00 82.62 102 THR A C 1
ATOM 835 O O . THR A 1 102 ? 18.240 3.658 -15.677 1.00 82.62 102 THR A O 1
ATOM 838 N N . LEU A 1 103 ? 16.656 3.136 -14.172 1.00 82.56 103 LEU A N 1
ATOM 839 C CA . LEU A 1 103 ? 16.722 1.691 -14.408 1.00 82.56 103 LEU A CA 1
ATOM 840 C C . LEU A 1 103 ? 16.250 1.322 -15.821 1.00 82.56 103 LEU A C 1
ATOM 842 O O . LEU A 1 103 ? 16.881 0.492 -16.474 1.00 82.56 103 LEU A O 1
ATOM 846 N N . LEU A 1 104 ? 15.180 1.947 -16.318 1.00 83.06 104 LEU A N 1
ATOM 847 C CA . LEU A 1 104 ? 14.660 1.714 -17.671 1.00 83.06 104 LEU A CA 1
ATOM 848 C C . LEU A 1 104 ? 15.585 2.250 -18.773 1.00 83.06 104 LEU A C 1
ATOM 850 O O . LEU A 1 104 ? 15.688 1.644 -19.840 1.00 83.06 104 LEU A O 1
ATOM 854 N N . GLN A 1 105 ? 16.266 3.369 -18.529 1.00 82.81 105 GLN A N 1
ATOM 855 C CA . GLN A 1 105 ? 17.222 3.963 -19.462 1.00 82.81 105 GLN A CA 1
ATOM 856 C C . GLN A 1 105 ? 18.490 3.123 -19.584 1.00 82.81 105 GLN A C 1
ATOM 858 O O . GLN A 1 105 ? 18.961 2.856 -20.691 1.00 82.81 105 GLN A O 1
ATOM 863 N N . SER A 1 106 ? 19.075 2.717 -18.456 1.00 84.94 106 SER A N 1
ATOM 864 C CA . SER A 1 106 ? 20.304 1.933 -18.486 1.00 84.94 106 SER A CA 1
ATOM 865 C C . SER A 1 106 ? 20.460 1.054 -17.249 1.00 84.94 106 SER A C 1
ATOM 867 O O . SER A 1 106 ? 21.141 1.430 -16.287 1.00 84.94 106 SER A O 1
ATOM 869 N N . PRO A 1 107 ? 19.918 -0.177 -17.283 1.00 85.69 107 PRO A N 1
ATOM 870 C CA . PRO A 1 107 ? 20.147 -1.127 -16.204 1.00 85.69 107 PRO A CA 1
ATOM 871 C C . PRO A 1 107 ? 21.633 -1.496 -16.092 1.00 85.69 107 PRO A C 1
ATOM 873 O O . PRO A 1 107 ? 22.124 -1.769 -14.999 1.00 85.69 107 PRO A O 1
ATOM 876 N N . TYR A 1 108 ? 22.383 -1.440 -17.200 1.00 86.00 108 TYR A N 1
ATOM 877 C CA . TYR A 1 108 ? 23.818 -1.720 -17.216 1.00 86.00 108 TYR A CA 1
ATOM 878 C C . TYR A 1 108 ? 24.631 -0.724 -16.385 1.00 86.00 108 TYR A C 1
ATOM 880 O O . TYR A 1 108 ? 25.539 -1.145 -15.671 1.00 86.00 108 TYR A O 1
ATOM 888 N N . LEU A 1 109 ? 24.320 0.577 -16.440 1.00 86.25 109 LEU A N 1
ATOM 889 C CA . LEU A 1 109 ? 25.052 1.575 -15.654 1.00 86.25 109 LEU A CA 1
ATOM 890 C C . LEU A 1 109 ? 24.855 1.350 -14.150 1.00 86.25 109 LEU A C 1
ATOM 892 O O . LEU A 1 109 ? 25.834 1.357 -13.403 1.0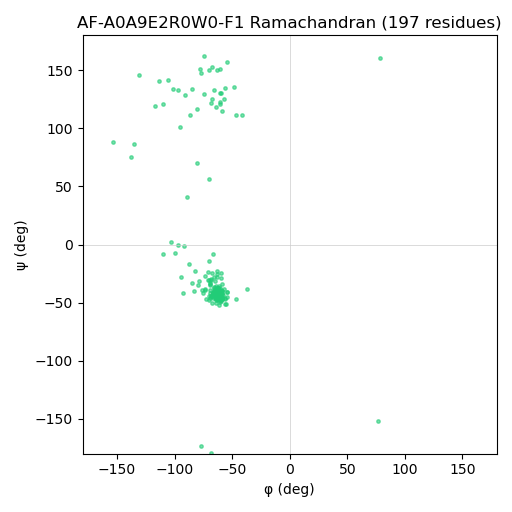0 86.25 109 LEU A O 1
ATOM 896 N N . ILE A 1 110 ? 23.620 1.054 -13.730 1.00 87.38 110 ILE A N 1
ATOM 897 C CA . ILE A 1 110 ? 23.299 0.725 -12.333 1.00 87.38 110 ILE A CA 1
ATOM 898 C C . ILE A 1 110 ? 24.000 -0.571 -11.914 1.00 87.38 110 ILE A C 1
ATOM 900 O O . ILE A 1 110 ? 24.644 -0.625 -10.868 1.00 87.38 110 ILE A O 1
ATOM 904 N N . TRP A 1 111 ? 23.934 -1.609 -12.751 1.00 89.50 111 TRP A N 1
ATOM 905 C CA . TRP A 1 111 ? 24.591 -2.884 -12.480 1.00 89.50 111 TRP A CA 1
ATOM 906 C C . TRP A 1 111 ? 26.113 -2.736 -12.384 1.00 89.50 111 TRP A C 1
ATOM 908 O O . TRP A 1 111 ? 26.736 -3.300 -11.491 1.00 89.50 111 TRP A O 1
ATOM 918 N N . LYS A 1 112 ? 26.740 -1.961 -13.274 1.00 89.81 112 LYS A N 1
ATOM 919 C CA . LYS A 1 112 ? 28.197 -1.779 -13.298 1.00 89.81 112 LYS A CA 1
ATOM 920 C C . LYS A 1 112 ? 28.702 -1.050 -12.051 1.00 89.81 112 LYS A C 1
ATOM 922 O O . LYS A 1 112 ? 29.745 -1.436 -11.526 1.00 89.81 112 LYS A O 1
ATOM 927 N N . ALA A 1 113 ? 27.984 -0.018 -11.608 1.00 88.69 113 ALA A N 1
ATOM 928 C CA . ALA A 1 113 ? 28.360 0.808 -10.461 1.00 88.69 113 ALA A CA 1
ATOM 929 C C . ALA A 1 113 ? 27.975 0.196 -9.100 1.00 88.69 113 ALA A C 1
ATOM 931 O O . ALA A 1 113 ? 28.567 0.554 -8.086 1.00 88.69 113 ALA A O 1
ATOM 932 N N . GLY A 1 114 ? 26.990 -0.706 -9.072 1.00 87.81 114 GLY A N 1
ATOM 933 C CA . GLY A 1 114 ? 26.465 -1.302 -7.846 1.00 87.81 114 GLY A CA 1
ATOM 934 C C . GLY A 1 114 ? 27.371 -2.350 -7.199 1.00 87.81 114 GLY A C 1
ATOM 935 O O . GLY A 1 114 ? 28.255 -2.933 -7.831 1.00 87.81 114 GLY A O 1
ATOM 936 N N . ASP A 1 115 ? 27.108 -2.635 -5.926 1.00 91.88 115 ASP A N 1
ATOM 937 C CA . ASP A 1 115 ? 27.678 -3.779 -5.216 1.00 91.88 115 ASP A CA 1
ATOM 938 C C . ASP A 1 115 ? 26.978 -5.098 -5.605 1.00 91.88 115 ASP A C 1
ATOM 940 O O . ASP A 1 115 ? 26.162 -5.159 -6.529 1.00 91.88 115 ASP A O 1
ATOM 944 N N . ARG A 1 116 ? 27.309 -6.198 -4.921 1.00 91.75 116 ARG A N 1
ATOM 945 C CA . ARG A 1 116 ? 26.734 -7.518 -5.221 1.00 91.75 116 ARG A CA 1
ATOM 946 C C . ARG A 1 116 ? 25.207 -7.545 -5.082 1.00 91.75 116 ARG A C 1
ATOM 948 O O . ARG A 1 116 ? 24.554 -8.203 -5.894 1.00 91.75 116 ARG A O 1
ATOM 955 N N . ASP A 1 117 ? 24.651 -6.865 -4.084 1.00 92.25 117 ASP A N 1
ATOM 956 C CA . ASP A 1 117 ? 23.213 -6.883 -3.823 1.00 92.25 117 ASP A CA 1
ATOM 957 C C . ASP A 1 117 ? 22.461 -6.030 -4.845 1.00 92.25 117 ASP A C 1
ATOM 959 O O . ASP A 1 117 ? 21.460 -6.488 -5.401 1.00 92.25 117 ASP A O 1
ATOM 963 N N . VAL A 1 118 ? 22.997 -4.855 -5.191 1.00 88.44 118 VAL A N 1
ATOM 964 C CA . VAL A 1 118 ? 22.465 -4.010 -6.270 1.00 88.44 118 VAL A CA 1
ATOM 965 C C . VAL A 1 118 ? 22.513 -4.748 -7.607 1.00 88.44 118 VAL A C 1
ATOM 967 O O . VAL A 1 118 ? 21.528 -4.762 -8.343 1.00 88.44 118 VAL A O 1
ATOM 970 N N . LYS A 1 119 ? 23.622 -5.428 -7.916 1.00 89.88 119 LYS A N 1
ATOM 971 C CA . LYS A 1 119 ? 23.756 -6.219 -9.148 1.00 89.88 119 LYS A CA 1
ATOM 972 C C . LYS A 1 119 ? 22.707 -7.318 -9.250 1.00 89.88 119 LYS A C 1
ATOM 974 O O . LYS A 1 119 ? 22.098 -7.470 -10.308 1.00 89.88 119 LYS A O 1
ATOM 979 N N . ARG A 1 120 ? 22.484 -8.073 -8.167 1.00 88.44 120 ARG A N 1
ATOM 980 C CA . ARG A 1 120 ? 21.437 -9.104 -8.121 1.00 88.44 120 ARG A CA 1
ATOM 981 C C . ARG A 1 120 ? 20.057 -8.480 -8.326 1.00 88.44 120 ARG A C 1
ATOM 983 O O . ARG A 1 120 ? 19.309 -8.958 -9.172 1.00 88.44 120 ARG A O 1
ATOM 990 N N . ALA A 1 121 ? 19.764 -7.389 -7.621 1.00 88.19 121 ALA A N 1
ATOM 991 C CA . ALA A 1 121 ? 18.484 -6.700 -7.731 1.00 88.19 121 ALA A CA 1
ATOM 992 C C . ALA A 1 121 ? 18.213 -6.212 -9.161 1.00 88.19 121 ALA A C 1
ATOM 994 O O . ALA A 1 121 ? 17.108 -6.380 -9.659 1.00 88.19 121 ALA A O 1
ATOM 995 N N . VAL A 1 122 ? 19.209 -5.658 -9.861 1.00 88.75 122 VAL A N 1
ATOM 996 C CA . VAL A 1 122 ? 19.032 -5.246 -11.263 1.00 88.75 122 VAL A CA 1
ATOM 997 C C . VAL A 1 122 ? 18.678 -6.443 -12.150 1.00 88.75 122 VAL A C 1
ATOM 999 O O . VAL A 1 122 ? 17.734 -6.355 -12.930 1.00 88.75 122 VAL A O 1
ATOM 1002 N N . VAL A 1 123 ? 19.377 -7.573 -12.013 1.00 86.62 123 VAL A N 1
ATOM 1003 C CA . VAL A 1 123 ? 19.096 -8.786 -12.805 1.00 86.62 123 VAL A CA 1
ATOM 1004 C C . VAL A 1 123 ? 17.669 -9.290 -12.554 1.00 86.62 123 VAL A C 1
ATOM 1006 O O . VAL A 1 123 ? 16.939 -9.532 -13.509 1.00 86.62 123 VAL A O 1
ATOM 1009 N N . GLU A 1 124 ? 17.233 -9.360 -11.295 1.00 85.75 124 GLU A N 1
ATOM 1010 C CA . GLU A 1 124 ? 15.870 -9.783 -10.919 1.00 85.75 124 GLU A CA 1
ATOM 1011 C C . GLU A 1 124 ? 14.763 -8.852 -11.440 1.00 85.75 124 GLU A C 1
ATOM 1013 O O . GLU A 1 124 ? 13.608 -9.255 -11.545 1.00 85.75 124 GLU A O 1
ATOM 1018 N N . ARG A 1 125 ? 15.086 -7.589 -11.742 1.00 87.00 125 ARG A N 1
ATOM 1019 C CA . ARG A 1 125 ? 14.119 -6.605 -12.255 1.00 87.00 125 ARG A CA 1
ATOM 1020 C C . ARG A 1 125 ? 14.100 -6.523 -13.776 1.00 87.00 125 ARG A C 1
ATOM 1022 O O . ARG A 1 125 ? 13.077 -6.143 -14.337 1.00 87.00 125 ARG A O 1
ATOM 1029 N N . VAL A 1 126 ? 15.217 -6.833 -14.431 1.00 87.38 126 VAL A N 1
ATOM 1030 C CA . VAL A 1 126 ? 15.359 -6.775 -15.894 1.00 87.38 126 VAL A CA 1
ATOM 1031 C C . VAL A 1 126 ? 14.860 -8.054 -16.558 1.00 87.38 126 VAL A C 1
ATOM 1033 O O . VAL A 1 126 ? 14.315 -7.980 -17.659 1.00 87.38 126 VAL A O 1
ATOM 1036 N N . PHE A 1 127 ? 15.008 -9.206 -15.903 1.00 84.88 127 PHE A N 1
ATOM 1037 C CA . PHE A 1 127 ? 14.611 -10.505 -16.443 1.00 84.88 127 PHE A CA 1
ATOM 1038 C C . PHE A 1 127 ? 13.449 -11.104 -15.642 1.00 84.88 127 PHE A C 1
ATOM 1040 O O . PHE A 1 127 ? 13.422 -11.007 -14.419 1.00 84.88 127 PHE A O 1
ATO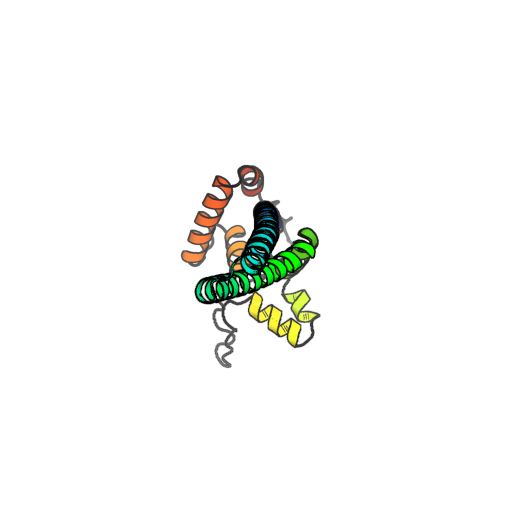M 1047 N N . GLN A 1 128 ? 12.492 -11.739 -16.322 1.00 82.06 128 GLN A N 1
ATOM 1048 C CA . GLN A 1 128 ? 11.399 -12.479 -15.672 1.00 82.06 128 GLN A CA 1
ATOM 1049 C C . GLN A 1 128 ? 11.908 -13.750 -14.993 1.00 82.06 128 GLN A C 1
ATOM 1051 O O . GLN A 1 128 ? 11.393 -14.161 -13.956 1.00 82.06 128 GLN A O 1
ATOM 1056 N N . THR A 1 129 ? 12.929 -14.367 -15.584 1.00 78.38 129 THR A N 1
ATOM 1057 C CA . THR A 1 129 ? 13.608 -15.551 -15.067 1.00 78.38 129 THR A CA 1
ATOM 1058 C C . THR A 1 129 ? 15.114 -15.319 -15.098 1.00 78.38 129 THR A C 1
ATOM 1060 O O . THR A 1 129 ? 15.636 -14.620 -15.967 1.00 78.38 129 THR A O 1
ATOM 1063 N N . ALA A 1 130 ? 15.832 -15.865 -14.113 1.00 73.38 130 ALA A N 1
ATOM 1064 C CA . ALA A 1 130 ? 17.282 -15.723 -14.062 1.00 73.38 130 ALA A CA 1
ATOM 1065 C C . ALA A 1 130 ? 17.915 -16.349 -15.324 1.00 73.38 130 ALA A C 1
ATOM 1067 O O . ALA A 1 130 ? 17.591 -17.498 -15.637 1.00 73.38 130 ALA A O 1
ATOM 1068 N N . PRO A 1 131 ? 18.821 -15.643 -16.030 1.00 76.25 131 PRO A N 1
ATOM 1069 C CA . PRO A 1 131 ? 19.471 -16.180 -17.219 1.00 76.25 131 PRO A CA 1
ATOM 1070 C C . PRO A 1 131 ? 20.196 -17.489 -16.907 1.00 76.25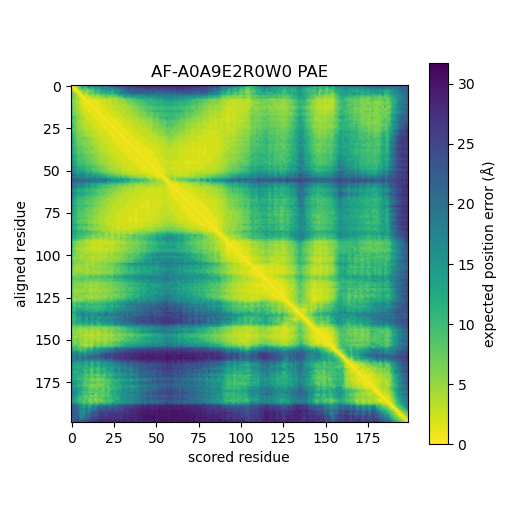 131 PRO A C 1
ATOM 1072 O O . PRO A 1 131 ? 21.051 -17.535 -16.019 1.00 76.25 131 PRO A O 1
ATOM 1075 N N . THR A 1 132 ? 19.885 -18.549 -17.648 1.00 78.69 132 THR A N 1
ATOM 1076 C CA . THR A 1 132 ? 20.632 -19.805 -17.578 1.00 78.69 132 THR A CA 1
ATOM 1077 C C . THR A 1 132 ? 21.842 -19.729 -18.502 1.00 78.69 132 THR A C 1
ATOM 1079 O O . THR A 1 132 ? 21.756 -19.253 -19.637 1.00 78.69 132 THR A O 1
ATOM 1082 N N . TYR A 1 133 ? 22.994 -20.160 -17.988 1.00 79.38 133 TYR A N 1
ATOM 1083 C CA . TYR A 1 133 ? 24.240 -20.221 -18.743 1.00 79.38 133 TYR A CA 1
ATOM 1084 C C . TYR A 1 133 ? 24.614 -21.675 -18.989 1.00 79.38 133 TYR A C 1
ATOM 1086 O O . TYR A 1 133 ? 24.833 -22.428 -18.037 1.00 79.38 133 TYR A O 1
ATOM 1094 N N . ASP A 1 134 ? 24.727 -22.036 -20.260 1.00 81.25 134 ASP A N 1
ATOM 1095 C CA . ASP A 1 134 ? 25.323 -23.286 -20.697 1.00 81.25 134 ASP A CA 1
ATOM 1096 C C . ASP A 1 134 ? 26.715 -23.019 -21.293 1.00 81.25 134 ASP A C 1
ATOM 1098 O O . ASP A 1 134 ? 26.946 -22.002 -21.949 1.00 81.25 134 ASP A O 1
ATOM 1102 N N . ARG A 1 135 ? 27.681 -23.908 -21.039 1.00 78.12 135 ARG A N 1
ATOM 1103 C CA . ARG A 1 135 ? 29.068 -23.699 -21.493 1.00 78.12 135 ARG A CA 1
ATOM 1104 C C . ARG A 1 135 ? 29.251 -23.904 -22.995 1.00 78.12 135 ARG A C 1
ATOM 1106 O O . ARG A 1 135 ? 30.185 -23.322 -23.540 1.00 78.12 135 ARG A O 1
ATOM 1113 N N . GLU A 1 136 ? 28.418 -24.721 -23.630 1.00 81.75 136 GLU A N 1
ATOM 1114 C CA . GLU A 1 136 ? 28.516 -25.054 -25.052 1.00 81.75 136 GLU A CA 1
ATOM 1115 C C . GLU A 1 136 ? 27.659 -24.111 -25.902 1.00 81.75 136 GLU A C 1
ATOM 1117 O O . GLU A 1 136 ? 28.118 -23.637 -26.940 1.00 81.75 136 GLU A O 1
ATOM 1122 N N . SER A 1 137 ? 26.445 -23.784 -25.445 1.00 77.88 137 SER A N 1
ATOM 1123 C CA . SER A 1 137 ? 25.506 -22.915 -26.169 1.00 77.88 137 SER A CA 1
ATOM 1124 C C . SER A 1 137 ? 25.470 -21.458 -25.690 1.00 77.88 137 SER A C 1
ATOM 1126 O O . SER A 1 137 ? 24.824 -20.625 -26.323 1.00 77.88 137 SER A O 1
ATOM 1128 N N . GLY A 1 138 ? 26.152 -21.123 -24.591 1.00 77.88 138 GLY A N 1
ATOM 1129 C CA . GLY A 1 138 ? 26.137 -19.782 -24.002 1.00 77.88 138 GLY A CA 1
ATOM 1130 C C . GLY A 1 138 ? 24.854 -19.476 -23.219 1.00 77.88 138 GLY A C 1
ATOM 1131 O O . GLY A 1 138 ? 24.221 -20.367 -22.651 1.00 77.88 138 GLY A O 1
ATOM 1132 N N . PHE A 1 139 ? 24.474 -18.195 -23.151 1.00 71.19 139 PHE A N 1
ATOM 1133 C CA . PHE A 1 139 ? 23.204 -17.781 -22.543 1.00 71.19 139 PHE A CA 1
ATOM 1134 C C . PHE A 1 139 ? 22.029 -18.126 -23.465 1.00 71.19 139 PHE A C 1
ATOM 1136 O O . PHE A 1 139 ? 22.042 -17.766 -24.642 1.00 71.19 139 PHE A O 1
ATOM 1143 N N . GLY A 1 140 ? 21.006 -18.789 -22.918 1.00 68.56 140 GLY A N 1
ATOM 1144 C CA . GLY A 1 140 ? 19.759 -19.063 -23.640 1.00 68.56 140 GLY A CA 1
ATOM 1145 C C . GLY A 1 140 ? 18.931 -17.801 -23.928 1.00 68.56 140 GLY A C 1
ATOM 1146 O O . GLY A 1 140 ? 19.301 -16.685 -23.557 1.00 68.56 140 GLY A O 1
ATOM 1147 N N . THR A 1 141 ? 17.772 -17.970 -24.573 1.00 68.94 141 THR A N 1
ATOM 1148 C CA . THR A 1 141 ? 16.791 -16.885 -24.738 1.00 68.94 141 THR A CA 1
ATOM 1149 C C . THR A 1 141 ? 16.260 -16.463 -23.370 1.00 68.94 141 THR A C 1
ATOM 1151 O O . THR A 1 141 ? 15.671 -17.268 -22.654 1.00 68.94 141 THR A O 1
ATOM 1154 N N . VAL A 1 142 ? 16.492 -15.204 -23.004 1.00 74.19 142 VAL A N 1
ATOM 1155 C CA . VAL A 1 142 ? 16.062 -14.630 -21.724 1.00 74.19 142 VAL A CA 1
ATOM 1156 C C . VAL A 1 142 ? 14.754 -13.869 -21.887 1.00 74.19 142 VAL A C 1
ATOM 1158 O O . VAL A 1 142 ? 14.622 -13.029 -22.779 1.00 74.19 142 VAL A O 1
ATOM 1161 N N . ASP A 1 143 ? 13.806 -14.120 -20.988 1.00 79.44 143 ASP A N 1
ATOM 1162 C CA . ASP A 1 143 ? 12.558 -13.366 -20.942 1.00 79.44 143 ASP A CA 1
ATOM 1163 C C . ASP A 1 143 ? 12.779 -12.044 -20.214 1.00 79.44 143 ASP A C 1
ATOM 1165 O O . ASP A 1 143 ? 13.108 -12.004 -19.027 1.00 79.44 143 ASP A O 1
ATOM 1169 N N . LEU A 1 144 ? 12.602 -10.939 -20.932 1.00 81.44 144 LEU A N 1
ATOM 1170 C CA . LEU A 1 144 ? 12.719 -9.602 -20.361 1.00 81.44 144 LEU A CA 1
ATOM 1171 C C . LEU A 1 144 ? 11.484 -9.236 -19.541 1.00 81.44 144 LEU A C 1
ATOM 1173 O O . LEU A 1 144 ? 10.356 -9.611 -19.863 1.00 81.44 144 LEU A O 1
ATOM 1177 N N . ALA A 1 145 ? 11.685 -8.445 -18.493 1.00 82.75 145 ALA A N 1
ATOM 1178 C CA . ALA A 1 145 ? 10.590 -7.867 -17.737 1.00 82.75 145 ALA A CA 1
ATOM 1179 C C . ALA A 1 145 ? 9.729 -6.965 -18.631 1.00 82.75 145 ALA A C 1
ATOM 1181 O O . ALA A 1 145 ? 10.210 -6.347 -19.588 1.00 82.75 145 ALA A O 1
ATOM 1182 N N . LEU A 1 146 ? 8.447 -6.870 -18.274 1.00 78.69 146 LEU A N 1
ATOM 1183 C CA . LEU A 1 146 ? 7.424 -6.195 -19.066 1.00 78.69 146 LEU A CA 1
ATOM 1184 C C . LEU A 1 146 ? 7.849 -4.803 -19.578 1.00 78.69 146 LEU A C 1
ATOM 1186 O O . LEU A 1 146 ? 7.714 -4.573 -20.776 1.00 78.69 146 LEU A O 1
ATOM 1190 N N . PRO A 1 147 ? 8.435 -3.891 -18.771 1.00 78.38 147 PRO A N 1
ATOM 1191 C CA . PRO A 1 147 ? 8.807 -2.562 -19.266 1.00 78.38 147 PRO A CA 1
ATOM 1192 C C . PRO A 1 147 ? 9.784 -2.585 -20.452 1.00 78.38 147 PRO A C 1
ATOM 1194 O O . PRO A 1 147 ? 9.683 -1.754 -21.353 1.00 78.38 147 PRO A O 1
ATOM 1197 N N . TYR A 1 148 ? 10.701 -3.556 -20.489 1.00 79.31 148 TYR A N 1
ATOM 1198 C CA . TYR A 1 148 ? 11.669 -3.704 -21.577 1.00 79.31 148 TYR A CA 1
ATOM 1199 C C . TYR A 1 148 ? 11.051 -4.375 -22.806 1.00 79.31 148 TYR A C 1
ATOM 1201 O O . TYR A 1 148 ? 11.367 -3.983 -23.928 1.00 79.31 148 TYR A O 1
ATOM 1209 N N . GLN A 1 149 ? 10.131 -5.328 -22.612 1.00 77.25 149 GLN A N 1
ATOM 1210 C CA . GLN A 1 149 ? 9.344 -5.903 -23.711 1.00 77.25 149 GLN A CA 1
ATOM 1211 C C . GLN A 1 149 ? 8.494 -4.825 -24.400 1.00 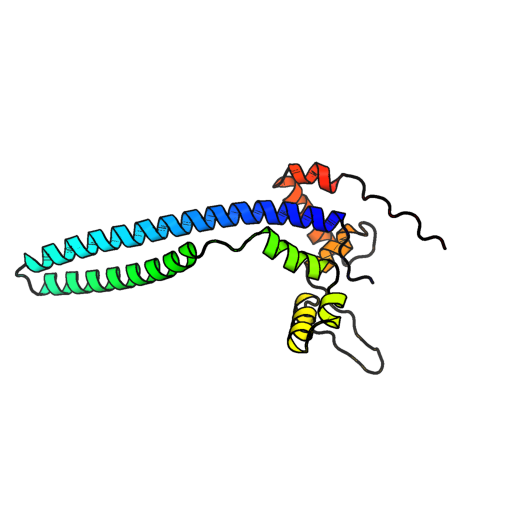77.25 149 GLN A C 1
ATOM 1213 O O . GLN A 1 149 ? 8.492 -4.723 -25.626 1.00 77.25 149 GLN A O 1
ATOM 1218 N N . LEU A 1 150 ? 7.829 -3.968 -23.617 1.00 75.69 150 LEU A N 1
ATOM 1219 C CA . LEU A 1 150 ? 7.029 -2.857 -24.140 1.00 75.69 150 LEU A CA 1
ATOM 1220 C C . LEU A 1 150 ? 7.896 -1.816 -24.851 1.00 75.69 150 LEU A C 1
ATOM 1222 O O . LEU A 1 150 ? 7.540 -1.357 -25.933 1.00 75.69 150 LEU A O 1
ATOM 1226 N N . SER A 1 151 ? 9.064 -1.487 -24.294 1.00 76.25 151 SER A N 1
ATOM 1227 C CA . SER A 1 151 ? 9.994 -0.572 -24.957 1.00 76.25 151 SER A CA 1
ATOM 1228 C C . SER A 1 151 ? 10.482 -1.105 -26.307 1.00 76.25 151 SER A C 1
ATOM 1230 O O . SER A 1 151 ? 10.708 -0.308 -27.217 1.00 76.25 151 SER A O 1
ATOM 1232 N N . GLN A 1 152 ? 10.676 -2.418 -26.449 1.00 73.56 152 GLN A N 1
ATOM 1233 C CA . GLN A 1 152 ? 11.020 -3.021 -27.739 1.00 73.56 152 GLN A CA 1
ATOM 1234 C C . GLN A 1 152 ? 9.838 -2.944 -28.712 1.00 73.56 152 GLN A C 1
ATOM 1236 O O . GLN A 1 152 ? 10.036 -2.622 -29.881 1.00 73.56 152 GLN A O 1
ATOM 1241 N N . ALA A 1 153 ? 8.608 -3.158 -28.228 1.00 69.31 153 ALA A N 1
ATOM 1242 C CA . ALA A 1 153 ? 7.391 -3.119 -29.051 1.00 69.31 153 ALA A CA 1
ATOM 1243 C C . ALA A 1 153 ? 7.116 -1.724 -29.600 1.00 69.31 153 ALA A C 1
ATOM 1245 O O . ALA A 1 153 ? 6.730 -1.576 -30.755 1.00 69.31 153 ALA A O 1
ATOM 1246 N N . TYR A 1 154 ? 7.394 -0.707 -28.791 1.00 70.38 154 TYR A N 1
ATOM 1247 C CA . TYR A 1 154 ? 7.348 0.685 -29.207 1.00 70.38 154 TYR A CA 1
ATOM 1248 C C . TYR A 1 154 ? 8.376 1.022 -30.302 1.00 70.38 154 TYR A C 1
ATOM 1250 O O . TYR A 1 154 ? 8.105 1.829 -31.185 1.00 70.38 154 TYR A O 1
ATOM 1258 N N . ALA A 1 155 ? 9.574 0.434 -30.236 1.00 67.38 155 ALA A N 1
ATOM 1259 C CA . ALA A 1 155 ? 10.698 0.785 -31.100 1.00 67.38 155 ALA A CA 1
ATOM 1260 C C . ALA A 1 155 ? 10.614 0.192 -32.516 1.00 67.38 155 ALA A C 1
ATOM 1262 O O . ALA A 1 155 ? 11.132 0.802 -33.455 1.00 67.38 155 ALA A O 1
ATOM 1263 N N . GLU A 1 156 ? 10.003 -0.985 -32.655 1.00 64.44 156 GLU A N 1
ATOM 1264 C CA . GLU A 1 156 ? 9.940 -1.742 -33.907 1.00 64.44 156 GLU A CA 1
ATOM 1265 C C . GLU A 1 156 ? 8.536 -2.343 -34.123 1.00 64.44 156 GLU A C 1
ATOM 1267 O O . GLU A 1 156 ? 8.342 -3.552 -33.955 1.00 64.44 156 GLU A O 1
ATOM 1272 N N . PRO A 1 157 ? 7.536 -1.531 -34.515 1.00 55.72 157 PRO A N 1
ATOM 1273 C CA . PRO A 1 157 ? 6.161 -2.006 -34.685 1.00 55.72 157 PRO A CA 1
ATOM 1274 C C . PRO A 1 157 ? 6.013 -3.126 -35.736 1.00 55.72 157 PRO A C 1
ATOM 1276 O O . PRO A 1 157 ? 5.110 -3.958 -35.613 1.00 55.72 157 PRO A O 1
ATOM 1279 N N . ASP A 1 158 ? 6.929 -3.215 -36.710 1.00 49.62 158 ASP A N 1
ATOM 1280 C CA . ASP A 1 158 ? 6.922 -4.204 -37.805 1.00 49.62 158 ASP A CA 1
ATOM 1281 C C . ASP A 1 158 ? 7.921 -5.365 -37.638 1.00 49.62 158 ASP A C 1
ATOM 1283 O O . ASP A 1 158 ? 8.014 -6.245 -38.497 1.00 49.62 158 ASP A O 1
ATOM 1287 N N . SER A 1 159 ? 8.665 -5.411 -36.531 1.00 51.03 159 SER A N 1
ATOM 1288 C CA . SER A 1 159 ? 9.616 -6.496 -36.269 1.00 51.03 159 SER A CA 1
ATOM 1289 C C . SER A 1 159 ? 8.902 -7.756 -35.780 1.00 51.03 159 SER A C 1
ATOM 1291 O O . SER A 1 159 ? 7.828 -7.691 -35.174 1.00 51.03 159 SER A O 1
ATOM 1293 N N . ARG A 1 160 ? 9.495 -8.926 -36.067 1.00 45.94 160 ARG A N 1
ATOM 1294 C CA . ARG A 1 160 ? 9.004 -10.279 -35.726 1.00 45.94 160 ARG A CA 1
ATOM 1295 C C . ARG A 1 160 ? 9.101 -10.546 -34.219 1.00 45.94 160 ARG A C 1
ATOM 1297 O O . ARG A 1 160 ? 9.756 -11.484 -33.775 1.00 45.94 160 ARG A O 1
ATOM 1304 N N . MET A 1 161 ? 8.482 -9.687 -33.428 1.00 51.09 161 MET A N 1
ATOM 1305 C CA . MET A 1 161 ? 8.254 -9.896 -32.010 1.00 51.09 161 MET A CA 1
ATOM 1306 C C . MET A 1 161 ? 7.346 -11.104 -31.814 1.00 51.09 161 MET A C 1
ATOM 1308 O O . MET A 1 161 ? 6.500 -11.401 -32.658 1.00 51.09 161 MET A O 1
ATOM 1312 N N . VAL A 1 162 ? 7.506 -11.800 -30.689 1.00 53.09 162 VAL A N 1
ATOM 1313 C CA . VAL A 1 162 ? 6.577 -12.868 -30.315 1.00 53.09 162 VAL A CA 1
ATOM 1314 C C . VAL A 1 162 ? 5.193 -12.224 -30.167 1.00 53.09 162 VAL A C 1
ATOM 1316 O O . VAL A 1 162 ? 5.028 -11.281 -29.387 1.00 53.09 162 VAL A O 1
ATOM 1319 N N . ASP A 1 163 ? 4.213 -12.728 -30.921 1.00 57.78 163 ASP A N 1
ATOM 1320 C CA . ASP A 1 163 ? 2.818 -12.256 -30.985 1.00 57.78 163 ASP A CA 1
ATOM 1321 C C . ASP A 1 163 ? 2.212 -11.779 -29.641 1.00 57.78 163 ASP A C 1
ATOM 1323 O O . ASP A 1 163 ? 1.510 -10.764 -29.633 1.00 57.78 163 ASP A O 1
ATOM 1327 N N . PRO A 1 164 ? 2.486 -12.417 -28.479 1.00 57.03 164 PRO A N 1
ATOM 1328 C CA . PRO A 1 164 ? 1.943 -11.990 -27.192 1.00 57.03 164 PRO A CA 1
ATOM 1329 C C . PRO A 1 164 ? 2.363 -10.582 -26.752 1.00 57.03 164 PRO A C 1
ATOM 1331 O O . PRO A 1 164 ? 1.524 -9.847 -26.238 1.00 57.03 164 PRO A O 1
ATOM 1334 N N . ALA A 1 165 ? 3.620 -10.175 -26.964 1.00 55.84 165 ALA A N 1
ATOM 1335 C CA . ALA A 1 165 ? 4.106 -8.864 -26.521 1.00 55.84 165 ALA A CA 1
ATOM 1336 C C . ALA A 1 165 ? 3.548 -7.732 -27.395 1.00 55.84 165 ALA A C 1
ATOM 1338 O O . ALA A 1 165 ? 3.145 -6.693 -26.878 1.00 55.84 165 ALA A O 1
ATOM 1339 N N . LYS A 1 166 ? 3.454 -7.960 -28.711 1.00 60.00 166 LYS A N 1
ATOM 1340 C CA . LYS A 1 166 ? 2.845 -7.021 -29.665 1.00 60.00 166 LYS A CA 1
ATOM 1341 C C . LYS A 1 166 ? 1.339 -6.890 -29.436 1.00 60.00 166 LYS A C 1
ATOM 1343 O O . LYS A 1 166 ? 0.821 -5.779 -29.381 1.00 60.00 166 LYS A O 1
ATOM 1348 N N . LYS A 1 167 ? 0.644 -8.014 -29.230 1.00 64.19 167 LYS A N 1
ATOM 1349 C CA . LYS A 1 167 ? -0.784 -8.028 -28.891 1.00 64.19 167 LYS A CA 1
ATOM 1350 C C . LYS A 1 167 ? -1.047 -7.314 -27.569 1.00 64.19 167 LYS A C 1
ATOM 1352 O O . LYS A 1 167 ? -1.936 -6.474 -27.512 1.00 64.19 167 LYS A O 1
ATOM 1357 N N . PHE A 1 168 ? -0.242 -7.585 -26.540 1.00 65.94 168 PHE A N 1
ATOM 1358 C CA . PHE A 1 168 ? -0.334 -6.879 -25.266 1.00 65.94 168 PHE A CA 1
ATOM 1359 C C . PHE A 1 168 ? -0.052 -5.383 -25.425 1.00 65.94 168 PHE A C 1
ATOM 1361 O O . PHE A 1 168 ? -0.800 -4.585 -24.878 1.00 65.94 168 PHE A O 1
ATOM 1368 N N . TRP A 1 169 ? 0.978 -4.991 -26.183 1.00 64.62 169 TRP A N 1
ATOM 1369 C CA . TRP A 1 169 ? 1.290 -3.582 -26.433 1.00 64.62 169 TRP A CA 1
ATOM 1370 C C . TRP A 1 169 ? 0.137 -2.858 -27.118 1.00 64.62 169 TRP A C 1
ATOM 1372 O O . TRP A 1 169 ? -0.276 -1.809 -26.641 1.00 64.62 169 TRP A O 1
ATOM 1382 N N . ASN A 1 170 ? -0.433 -3.439 -28.174 1.00 66.81 170 ASN A N 1
ATOM 1383 C CA . ASN A 1 170 ? -1.568 -2.846 -28.872 1.00 66.81 170 ASN A CA 1
ATOM 1384 C C . ASN A 1 170 ? -2.777 -2.713 -27.944 1.00 66.81 170 ASN A C 1
ATOM 1386 O O . ASN A 1 170 ? -3.334 -1.630 -27.842 1.00 66.81 170 ASN A O 1
ATOM 1390 N N . THR A 1 171 ? -3.117 -3.760 -27.187 1.00 69.56 171 THR A N 1
ATOM 1391 C CA . THR A 1 171 ? -4.212 -3.711 -26.204 1.00 69.56 171 THR A CA 1
ATOM 1392 C C . THR A 1 171 ? -3.947 -2.694 -25.093 1.00 69.56 171 THR A C 1
ATOM 1394 O O . THR A 1 171 ? -4.849 -1.968 -24.686 1.00 69.56 171 THR A O 1
ATOM 1397 N N . PHE A 1 172 ? -2.713 -2.613 -24.597 1.00 69.19 172 PHE A N 1
ATOM 1398 C CA . PHE A 1 172 ? -2.313 -1.654 -23.573 1.00 69.19 172 PHE A CA 1
ATOM 1399 C C . PHE A 1 172 ? -2.373 -0.218 -24.095 1.00 69.19 172 PHE A C 1
ATOM 1401 O O . PHE A 1 172 ? -2.866 0.657 -23.392 1.00 69.19 172 PHE A O 1
ATOM 1408 N N . ILE A 1 173 ? -1.900 0.029 -25.317 1.00 67.44 173 ILE A N 1
ATOM 1409 C CA . ILE A 1 173 ? -1.947 1.342 -25.958 1.00 67.44 173 ILE A CA 1
ATOM 1410 C C . ILE A 1 173 ? -3.376 1.735 -26.294 1.00 67.44 173 ILE A C 1
ATOM 1412 O O . ILE A 1 173 ? -3.746 2.864 -26.012 1.00 67.44 173 ILE A O 1
ATOM 1416 N N . GLU A 1 174 ? -4.194 0.841 -26.843 1.00 74.00 174 GLU A N 1
ATOM 1417 C CA . GLU A 1 174 ? -5.618 1.093 -27.083 1.00 74.00 174 GLU A CA 1
ATOM 1418 C C . GLU A 1 174 ? -6.307 1.479 -25.774 1.00 74.00 174 GLU A C 1
ATOM 1420 O O . GLU A 1 174 ? -6.874 2.566 -25.678 1.00 74.00 174 GLU A O 1
ATOM 1425 N N . PHE A 1 175 ? -6.125 0.675 -24.722 1.00 73.81 175 PHE A N 1
ATOM 1426 C CA . PHE A 1 175 ? -6.620 0.985 -23.384 1.00 73.81 175 PHE A CA 1
ATOM 1427 C C . PHE A 1 175 ? -6.099 2.336 -22.870 1.00 73.81 175 PHE A C 1
ATOM 1429 O O . PHE A 1 175 ? -6.868 3.145 -22.350 1.00 73.81 175 PHE A O 1
ATOM 1436 N N . ALA A 1 176 ? -4.804 2.621 -23.018 1.00 72.31 176 ALA A N 1
ATOM 1437 C CA . ALA A 1 176 ? -4.208 3.870 -22.560 1.00 72.31 176 ALA A CA 1
ATOM 1438 C C . ALA A 1 176 ? -4.737 5.079 -23.352 1.00 72.31 176 ALA A C 1
ATOM 1440 O O . ALA A 1 176 ? -5.087 6.090 -22.755 1.00 72.31 176 ALA A O 1
ATOM 1441 N N . LEU A 1 177 ? -4.858 4.986 -24.677 1.00 72.81 177 LEU A N 1
ATOM 1442 C CA . LEU A 1 177 ? -5.372 6.048 -25.549 1.00 72.81 177 LEU A CA 1
ATOM 1443 C C . LEU A 1 177 ? -6.879 6.285 -25.369 1.00 72.81 177 LEU A C 1
ATOM 1445 O O . LEU A 1 177 ? -7.344 7.411 -25.568 1.00 72.81 177 LEU A O 1
ATOM 1449 N N . GLU A 1 178 ? -7.638 5.248 -25.013 1.00 77.69 178 GLU A N 1
ATOM 1450 C CA . GLU A 1 178 ? -9.056 5.341 -24.651 1.00 77.69 178 GLU A CA 1
ATOM 1451 C C . GLU A 1 178 ? -9.249 6.052 -23.310 1.00 77.69 178 GLU A C 1
ATOM 1453 O O . GLU A 1 178 ? -10.100 6.934 -23.197 1.00 77.69 178 GLU A O 1
ATOM 1458 N N . ASN A 1 179 ? -8.438 5.707 -22.308 1.00 71.88 179 ASN A N 1
ATOM 1459 C CA . ASN A 1 179 ? -8.585 6.227 -20.947 1.00 71.88 179 ASN A CA 1
ATOM 1460 C C . ASN A 1 179 ? -7.838 7.550 -20.709 1.00 71.88 179 ASN A C 1
ATOM 1462 O O . ASN A 1 179 ? -8.149 8.261 -19.754 1.00 71.88 179 ASN A O 1
ATOM 1466 N N . HIS A 1 180 ? -6.895 7.914 -21.582 1.00 70.88 180 HIS A N 1
ATOM 1467 C CA . HIS A 1 180 ? -6.059 9.106 -21.439 1.00 70.88 180 HIS A CA 1
ATOM 1468 C C . HIS A 1 180 ? -5.959 9.874 -22.773 1.00 70.88 180 HIS A C 1
ATOM 1470 O O . HIS A 1 180 ? -5.007 9.710 -23.542 1.00 70.88 180 HIS A O 1
ATOM 1476 N N . PRO A 1 181 ? -6.912 10.780 -23.068 1.00 70.12 181 PRO A N 1
ATOM 1477 C CA . PRO A 1 181 ? -7.005 11.464 -24.362 1.00 70.12 181 PRO A CA 1
ATOM 1478 C C . PRO A 1 181 ? -5.766 12.292 -24.734 1.00 70.12 181 PRO A C 1
ATOM 1480 O O . PRO A 1 181 ? -5.452 12.439 -25.915 1.00 70.12 181 PRO A O 1
ATOM 1483 N N . LYS A 1 182 ? -5.043 12.809 -23.729 1.00 69.81 182 LYS A N 1
ATOM 1484 C CA . LYS A 1 182 ? -3.795 13.572 -23.903 1.00 69.81 182 LYS A CA 1
ATOM 1485 C C . LYS A 1 182 ? -2.676 12.731 -24.528 1.00 69.81 182 LYS A C 1
ATOM 1487 O O . LYS A 1 182 ? -1.818 13.278 -25.217 1.00 69.81 182 LYS A O 1
ATOM 1492 N N . LEU A 1 183 ? -2.719 11.407 -24.362 1.00 67.44 183 LEU A N 1
ATOM 1493 C CA . LEU A 1 183 ? -1.714 10.497 -24.909 1.00 67.44 183 LEU A CA 1
ATOM 1494 C C . LEU A 1 183 ? -1.789 10.375 -26.429 1.00 67.44 183 LEU A C 1
ATOM 1496 O O . LEU A 1 183 ? -0.771 10.081 -27.044 1.00 67.44 183 LEU A O 1
ATOM 1500 N N . LYS A 1 184 ? -2.941 10.658 -27.058 1.00 69.62 184 LYS A N 1
ATOM 1501 C CA . LYS A 1 184 ? -3.078 10.602 -28.526 1.00 69.62 184 LYS A CA 1
ATOM 1502 C C . LYS A 1 184 ? -2.079 11.533 -29.213 1.00 69.62 184 LYS A C 1
ATOM 1504 O O . LYS A 1 184 ? -1.423 11.129 -30.162 1.00 69.62 184 LYS A O 1
ATOM 1509 N N . GLN A 1 185 ? -1.903 12.748 -28.699 1.00 69.44 185 GLN A N 1
ATOM 1510 C CA . GLN A 1 185 ? -0.957 13.707 -29.278 1.00 69.44 185 GLN A CA 1
ATOM 1511 C C . GLN A 1 185 ? 0.505 13.286 -29.092 1.00 69.44 185 GLN A C 1
ATOM 1513 O O . GLN A 1 185 ? 1.336 13.611 -29.926 1.00 69.44 185 GLN A O 1
ATOM 1518 N N . ILE A 1 186 ? 0.821 12.564 -28.014 1.00 67.81 186 ILE A N 1
ATOM 1519 C CA . ILE A 1 186 ? 2.188 12.126 -27.698 1.00 67.81 186 ILE A CA 1
ATOM 1520 C C . ILE A 1 186 ? 2.540 10.844 -28.456 1.00 67.81 186 ILE A C 1
ATOM 1522 O O . ILE A 1 186 ? 3.658 10.716 -28.936 1.00 67.81 186 ILE A O 1
ATOM 1526 N N . TYR A 1 187 ? 1.592 9.913 -28.572 1.00 67.75 187 TYR A N 1
ATOM 1527 C CA . TYR A 1 187 ? 1.779 8.631 -29.249 1.00 67.75 187 TYR A CA 1
ATOM 1528 C C . TYR A 1 187 ? 1.835 8.772 -30.776 1.00 67.75 187 TYR A C 1
ATOM 1530 O O . TYR A 1 187 ? 2.617 8.083 -31.419 1.00 67.75 187 TYR A O 1
ATOM 1538 N N . TYR A 1 188 ? 1.022 9.665 -31.355 1.00 71.12 188 TYR A N 1
ATOM 1539 C CA . TYR A 1 188 ? 1.006 9.921 -32.801 1.00 71.12 188 TYR A CA 1
ATOM 1540 C C . TYR A 1 188 ? 1.944 11.055 -33.241 1.00 71.12 188 TYR A C 1
ATOM 1542 O O . TYR A 1 188 ? 2.013 11.348 -34.433 1.00 71.12 188 TYR A O 1
ATOM 1550 N N . ALA A 1 189 ? 2.655 11.707 -32.314 1.00 66.69 189 ALA A N 1
ATOM 1551 C CA . ALA A 1 189 ? 3.765 12.575 -32.691 1.00 66.69 189 ALA A CA 1
ATOM 1552 C C . ALA A 1 189 ? 4.880 11.692 -33.263 1.00 66.69 189 ALA A C 1
ATOM 1554 O O . ALA A 1 189 ? 5.287 10.731 -32.610 1.00 66.69 189 ALA A O 1
ATOM 1555 N N . GLU A 1 190 ? 5.332 11.983 -34.487 1.00 49.97 190 GLU A N 1
ATOM 1556 C CA . GLU A 1 190 ? 6.388 11.213 -35.149 1.00 49.97 190 GLU A CA 1
ATOM 1557 C C . GLU A 1 190 ? 7.584 11.014 -34.202 1.00 49.97 190 GLU A C 1
ATOM 1559 O O . GLU A 1 190 ? 7.985 11.962 -33.515 1.00 49.97 190 GLU A O 1
ATOM 1564 N N . PRO A 1 191 ? 8.155 9.798 -34.119 1.00 49.78 191 PRO A N 1
ATOM 1565 C CA . PRO A 1 191 ? 9.373 9.602 -33.356 1.00 49.78 191 PRO A CA 1
ATOM 1566 C C . PRO A 1 191 ? 10.447 10.490 -33.984 1.00 49.78 191 PRO A C 1
ATOM 1568 O O . PRO A 1 191 ? 10.728 10.337 -35.171 1.00 49.78 191 PRO A O 1
ATOM 1571 N N . GLU A 1 192 ? 11.021 11.416 -33.209 1.00 44.78 192 GLU A N 1
ATOM 1572 C CA . GLU A 1 192 ? 12.181 12.197 -33.644 1.00 44.78 192 GLU A CA 1
ATOM 1573 C C . GLU A 1 192 ? 13.200 11.234 -34.260 1.00 44.78 192 GLU A C 1
ATOM 1575 O O . GLU A 1 192 ? 13.740 10.351 -33.585 1.00 44.78 192 GLU A O 1
ATOM 1580 N N . SER A 1 193 ? 13.384 11.355 -35.573 1.00 39.75 193 SER A N 1
ATOM 1581 C CA . SER A 1 193 ? 14.367 10.604 -3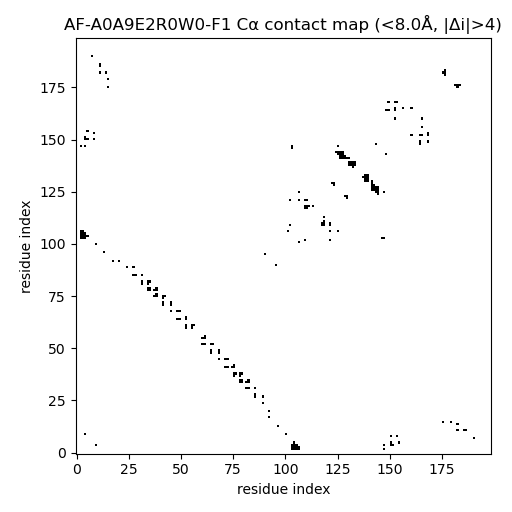6.334 1.00 39.75 193 SER A CA 1
ATOM 1582 C C . SER A 1 193 ? 15.740 10.914 -35.752 1.00 39.75 193 SER A C 1
ATOM 1584 O O . SER A 1 193 ? 16.185 12.063 -35.799 1.00 39.75 193 SER A O 1
ATOM 1586 N N . GLU A 1 194 ? 16.397 9.905 -35.181 1.00 39.81 194 GLU A N 1
ATOM 1587 C CA . GLU A 1 194 ? 17.794 10.015 -34.768 1.00 39.81 194 GLU A CA 1
ATOM 1588 C C . GLU A 1 194 ? 18.624 10.428 -35.999 1.00 39.81 194 GLU A C 1
ATOM 1590 O O . GLU A 1 194 ? 18.398 9.877 -37.083 1.00 39.81 194 GLU A O 1
ATOM 1595 N N . PRO A 1 195 ? 19.547 11.402 -35.882 1.00 37.06 195 PRO A N 1
ATOM 1596 C CA . PRO A 1 195 ? 20.434 11.731 -36.984 1.00 37.06 195 PRO A CA 1
ATOM 1597 C C . PRO A 1 195 ? 21.242 10.485 -37.341 1.00 37.06 195 PRO A C 1
ATOM 1599 O O . PRO A 1 195 ? 21.793 9.816 -36.462 1.00 37.06 195 PRO A O 1
ATOM 1602 N N . ASP A 1 196 ? 21.253 10.190 -38.638 1.00 34.59 196 ASP A N 1
ATOM 1603 C CA . ASP A 1 196 ? 21.966 9.088 -39.265 1.00 34.59 196 ASP A CA 1
ATOM 1604 C C . ASP A 1 196 ? 23.371 8.948 -38.660 1.00 34.59 196 ASP A C 1
ATOM 1606 O O . ASP A 1 196 ? 24.215 9.833 -38.804 1.00 34.59 196 ASP A O 1
ATOM 1610 N N . ARG A 1 197 ? 23.616 7.857 -37.923 1.00 40.34 197 ARG A N 1
ATOM 1611 C CA . ARG A 1 197 ? 24.977 7.468 -37.538 1.00 40.34 197 ARG A CA 1
ATOM 1612 C C . ARG A 1 197 ? 25.607 6.745 -38.722 1.00 40.34 197 ARG A C 1
ATOM 1614 O O . ARG A 1 197 ? 25.819 5.534 -38.682 1.00 40.34 197 ARG A O 1
ATOM 1621 N N . SER A 1 198 ? 25.887 7.517 -39.761 1.00 40.66 198 SER A N 1
ATOM 1622 C CA . SER A 1 198 ? 26.905 7.230 -40.756 1.00 40.66 198 SER A CA 1
ATOM 1623 C C . SER A 1 198 ? 28.179 7.974 -40.336 1.00 40.66 198 SER A C 1
ATOM 1625 O O . SER A 1 198 ? 28.237 9.196 -40.421 1.00 40.66 198 SER A O 1
ATOM 1627 N N . ASP A 1 199 ? 29.113 7.223 -39.735 1.00 36.53 199 ASP A N 1
ATOM 1628 C CA . ASP A 1 199 ? 30.586 7.298 -39.876 1.00 36.53 199 ASP A CA 1
ATOM 1629 C C . ASP A 1 199 ? 31.295 6.440 -38.807 1.00 36.53 199 ASP A C 1
ATOM 1631 O O . ASP A 1 199 ? 31.070 6.652 -37.589 1.00 36.53 199 ASP A O 1
#

Solvent-accessible surface area (backbone atoms only — not comparable to full-atom values): 11412 Å² total; per-residue (Å²): 138,80,73,51,51,51,71,72,55,54,55,51,50,49,54,56,50,46,58,52,46,54,52,49,51,53,51,49,54,50,50,33,51,52,29,51,51,49,35,50,52,36,51,55,49,42,54,52,49,55,58,47,45,80,72,52,92,51,70,67,62,38,53,52,49,51,52,50,41,52,52,42,51,55,53,28,55,53,30,48,56,54,33,56,58,50,73,73,51,81,79,61,62,67,64,54,49,49,59,51,45,50,45,46,43,35,43,64,62,54,36,71,74,37,57,75,66,49,32,50,52,45,50,66,61,50,24,72,50,83,78,56,77,42,95,87,78,39,67,61,94,66,51,57,22,66,73,57,50,48,39,49,44,72,74,40,82,85,54,93,61,63,64,67,58,51,51,47,44,52,54,50,48,52,53,44,44,71,77,33,69,75,47,48,66,63,71,72,43,77,76,81,76,74,79,78,89,81,130

Foldseek 3Di:
DDLAFDPLLLVLVLVLVVVVVVVVQVVLVVLLVVLVVLLVVLVVLLVVLVVVLVVDPDPVSNVVSVVVSVVSVVVNVVSVVSNVVSVVPDDDPVVVSVVVNVLSRCLPVQLVPDDPVSVVVSQVQQFVDRFDQDPPPGTDDTHGDLSSLLSVCLVCVPDPDDVVSVVVNVVVVVVCCVVPVVVVCSSPPPDPDDPDPDD

Sequence (199 aa):
MSLTARPGFLKLVREITGDLWERRVREWDQEGRAQELQVRAAGEEISALVKRIGKTGDEELVREYEREVKELRAARERAERILKKHQEGPPNFEEALERVGTLLQSPYLIWKAGDRDVKRAVVERVFQTAPTYDRESGFGTVDLALPYQLSQAYAEPDSRMVDPAKKFWNTFIEFALENHPKLKQIYYAEPESEPDRSD

Radius of gyration: 26.83 Å; Cα contacts (8 Å, |Δi|>4): 130; chains: 1; bounding box: 58×39×78 Å

Secondary structure (DSSP, 8-state):
------HHHHHHHHHHHHHHHHHHHHHHHHHHHHHHHHHHHHHHHHHHHHHHHTT---HHHHHHHHHHHHHHHHHHHHHHHHHHHHHT-PPPHHHHHHHHHHHHH-HHHHHHHS-HHHHHHHHHHHBSSPPPEETTTEE-PPPBPHHHHHHHHHH-TTS---HHHHHHHHHHHHHHHHH-TTHHHHHSSPP--------

pLDDT: mean 80.04, std 14.66, range [34.59, 97.5]

Nearest PDB structures (foldseek):
  6z0c-assembly4_D  TM=3.432E-01  e=4.497E-01  Escherichia coli
  4ilo-assembly1_A  TM=3.092E-01  e=9.801E-01  Chlamydia trachomatis L2/434/Bu
  3q84-assembly2_G  TM=3.942E-01  e=2.983E+00  Homo sapiens
  3na7-assembly1_A  TM=2.749E-01  e=3.726E+00  Helicobacter pylori NCTC 11638
  4wpe-assembly1_A-2  TM=3.662E-01  e=8.120E+00  Saccharomyces cerevisiae S288C